Protein AF-A0A060XFU6-F1 (afdb_monomer_lite)

Organism: Oncorhynchus mykiss (NCBI:txid8022)

pLDDT: mean 72.04, std 23.73, range [32.94, 98.88]

InterPro domains:
  IPR040370 Coiled-coil domain-containing protein 74A/74B/92 [PTHR14882] (12-198)

Structure (mmCIF, N/CA/C/O backbone):
data_AF-A0A060XFU6-F1
#
_entry.id   AF-A0A060XFU6-F1
#
loop_
_atom_site.group_PDB
_atom_site.id
_atom_site.type_symbol
_atom_site.label_atom_id
_atom_site.label_alt_id
_atom_site.label_comp_id
_atom_site.label_asym_id
_atom_site.label_entity_id
_atom_site.label_seq_id
_atom_site.pdbx_PDB_ins_code
_atom_site.Cartn_x
_atom_site.Cartn_y
_atom_site.Cartn_z
_atom_site.occupancy
_atom_site.B_iso_or_equiv
_atom_site.auth_seq_id
_atom_site.auth_comp_id
_atom_site.auth_asym_id
_atom_site.auth_atom_id
_atom_site.pdbx_PDB_model_num
ATOM 1 N N . MET A 1 1 ? -51.628 -0.764 74.354 1.00 62.41 1 MET A N 1
ATOM 2 C CA . MET A 1 1 ? -50.335 -1.473 74.242 1.00 62.41 1 MET A CA 1
ATOM 3 C C . MET A 1 1 ? -50.330 -2.382 73.016 1.00 62.41 1 MET A C 1
ATOM 5 O O . MET A 1 1 ? -49.774 -1.939 72.029 1.00 62.41 1 MET A O 1
ATOM 9 N N . PHE A 1 2 ? -51.031 -3.529 72.995 1.00 65.31 2 PHE A N 1
ATOM 10 C CA . PHE A 1 2 ? -51.106 -4.407 71.801 1.00 65.31 2 PHE A CA 1
ATOM 11 C C . PHE A 1 2 ? -51.487 -3.683 70.492 1.00 65.31 2 PHE A C 1
ATOM 13 O O . PHE A 1 2 ? -50.844 -3.906 69.478 1.00 65.31 2 PHE A O 1
ATOM 20 N N . VAL A 1 3 ? -52.477 -2.780 70.531 1.00 69.00 3 VAL A N 1
ATOM 21 C CA . VAL A 1 3 ? -52.946 -2.044 69.335 1.00 69.00 3 VAL A CA 1
ATOM 22 C C . VAL A 1 3 ? -51.937 -1.000 68.827 1.00 69.00 3 VAL A C 1
ATOM 24 O O . VAL A 1 3 ? -51.857 -0.784 67.626 1.00 69.00 3 VAL A O 1
ATOM 27 N N . CYS A 1 4 ? -51.138 -0.384 69.709 1.00 68.94 4 CYS A N 1
ATOM 28 C CA . CYS A 1 4 ? -50.057 0.515 69.273 1.00 68.94 4 CYS A CA 1
ATOM 29 C C . CYS A 1 4 ? -48.960 -0.295 68.583 1.00 68.94 4 CYS A C 1
ATOM 31 O O . CYS A 1 4 ? -48.636 -0.013 67.443 1.00 68.94 4 CYS A O 1
ATOM 33 N N . LEU A 1 5 ? -48.519 -1.390 69.218 1.00 76.31 5 LEU A N 1
ATOM 34 C CA . LEU A 1 5 ? -47.496 -2.282 68.668 1.00 76.31 5 LEU A CA 1
ATOM 35 C C . LEU A 1 5 ? -47.866 -2.826 67.277 1.00 76.31 5 LEU A C 1
ATOM 37 O O . LEU A 1 5 ? -46.983 -3.007 66.451 1.00 76.31 5 LEU A O 1
ATOM 41 N N . SER A 1 6 ? -49.151 -3.073 66.991 1.00 78.38 6 SER A N 1
ATOM 42 C CA . SER A 1 6 ? -49.592 -3.464 65.643 1.00 78.38 6 SER A CA 1
ATOM 43 C C . SER A 1 6 ? -49.585 -2.325 64.617 1.00 78.38 6 SER A C 1
ATOM 45 O O . SER A 1 6 ? -49.434 -2.606 63.436 1.00 78.38 6 SER A O 1
ATOM 47 N N . SER A 1 7 ? -49.756 -1.068 65.039 1.00 81.62 7 SER A N 1
ATOM 48 C CA . SER A 1 7 ? -49.623 0.098 64.153 1.00 81.62 7 SER A CA 1
ATOM 49 C C . SER A 1 7 ? -48.154 0.420 63.887 1.00 81.62 7 SER A C 1
ATOM 51 O O . SER A 1 7 ? -47.777 0.547 62.729 1.00 81.62 7 SER A O 1
ATOM 53 N N . ASP A 1 8 ? -47.322 0.432 64.934 1.00 86.56 8 ASP A N 1
ATOM 54 C CA . ASP A 1 8 ? -45.877 0.668 64.834 1.00 86.56 8 ASP A CA 1
ATOM 55 C C . ASP A 1 8 ? -45.216 -0.345 63.869 1.00 86.56 8 ASP A C 1
ATOM 57 O O . ASP A 1 8 ? -44.376 0.014 63.050 1.00 86.56 8 ASP A O 1
ATOM 61 N N . LEU A 1 9 ? -45.632 -1.620 63.918 1.00 90.88 9 LEU A N 1
ATOM 62 C CA . LEU A 1 9 ? -45.140 -2.664 63.008 1.00 90.88 9 LEU A CA 1
ATOM 63 C C . LEU A 1 9 ? -45.602 -2.485 61.554 1.00 90.88 9 LEU A C 1
ATOM 65 O O . LEU A 1 9 ? -44.839 -2.807 60.649 1.00 90.88 9 LEU A O 1
ATOM 69 N N . ALA A 1 10 ? -46.818 -1.982 61.322 1.00 92.12 10 ALA A N 1
ATOM 70 C CA . ALA A 1 10 ? -47.334 -1.751 59.971 1.00 92.12 10 ALA A CA 1
ATOM 71 C C . ALA A 1 10 ? -46.643 -0.552 59.294 1.00 92.12 10 ALA A C 1
ATOM 73 O O . ALA A 1 10 ? -46.331 -0.613 58.108 1.00 92.12 10 ALA A O 1
ATOM 74 N N . GLU A 1 11 ? -46.344 0.509 60.053 1.00 91.88 11 GLU A N 1
ATOM 75 C CA . GLU A 1 11 ? -45.573 1.661 59.561 1.00 91.88 11 GLU A CA 1
ATOM 76 C C . GLU A 1 11 ? -44.110 1.290 59.245 1.00 91.88 11 GLU A C 1
ATOM 78 O O . GLU A 1 11 ? -43.520 1.830 58.309 1.00 91.88 11 GLU A O 1
ATOM 83 N N . GLU A 1 12 ? -43.506 0.361 59.993 1.00 93.19 12 GLU A N 1
ATOM 84 C CA . GLU A 1 12 ? -42.177 -0.186 59.674 1.00 93.19 12 GLU A CA 1
ATOM 85 C C . GLU A 1 12 ? -42.209 -1.117 58.445 1.00 93.19 12 GLU A C 1
ATOM 87 O O . GLU A 1 12 ? -41.288 -1.076 57.629 1.00 93.19 12 GLU A O 1
ATOM 92 N N . GLU A 1 13 ? -43.265 -1.921 58.268 1.00 94.19 13 GLU A N 1
ATOM 93 C CA . GLU A 1 13 ? -43.458 -2.770 57.080 1.00 94.19 13 GLU A CA 1
ATOM 94 C C . GLU A 1 13 ? -43.597 -1.918 55.804 1.00 94.19 13 GLU A C 1
ATOM 96 O O . GLU A 1 13 ? -42.833 -2.120 54.859 1.00 94.19 13 GLU A O 1
ATOM 101 N N . GLU A 1 14 ? -44.445 -0.881 55.812 1.00 95.19 14 GLU A N 1
ATOM 102 C CA . GLU A 1 14 ? -44.596 0.069 54.694 1.00 95.19 14 GLU A CA 1
ATOM 103 C C . GLU A 1 14 ? -43.275 0.798 54.365 1.00 95.19 14 GLU A C 1
ATOM 105 O O . GLU A 1 14 ? -42.902 0.947 53.198 1.00 95.19 14 GLU A O 1
ATOM 110 N N . GLN A 1 15 ? -42.507 1.208 55.382 1.00 95.94 15 GLN A N 1
ATOM 111 C CA . GLN A 1 15 ? -41.188 1.822 55.180 1.00 95.94 15 GLN A CA 1
ATOM 112 C C . GLN A 1 15 ? -40.158 0.857 54.575 1.00 95.94 15 GLN A C 1
ATOM 114 O O . GLN A 1 15 ? -39.302 1.286 53.793 1.00 95.94 15 GLN A O 1
ATOM 119 N N . LEU A 1 16 ? -40.200 -0.427 54.940 1.00 97.00 16 LEU A N 1
ATOM 120 C CA . LEU A 1 16 ? -39.332 -1.450 54.359 1.00 97.00 16 LEU A CA 1
ATOM 121 C C . LEU A 1 16 ? -39.726 -1.746 52.909 1.00 97.00 16 LEU A C 1
ATOM 123 O O . LEU A 1 16 ? -38.838 -1.778 52.056 1.00 97.00 16 LEU A O 1
ATOM 127 N N . GLU A 1 17 ? -41.021 -1.868 52.605 1.00 97.00 17 GLU A N 1
ATOM 128 C CA . GLU A 1 17 ? -41.525 -2.021 51.234 1.00 97.00 17 GLU A CA 1
ATOM 129 C C . GLU A 1 17 ? -41.108 -0.840 50.346 1.00 97.00 17 GLU A C 1
ATOM 131 O O . GLU A 1 17 ? -40.535 -1.047 49.274 1.00 97.00 17 GLU A O 1
ATOM 136 N N . ALA A 1 18 ? -41.284 0.400 50.815 1.00 97.25 18 ALA A N 1
ATOM 137 C CA . ALA A 1 18 ? -40.874 1.598 50.083 1.00 97.25 18 ALA A CA 1
ATOM 138 C C . ALA A 1 18 ? -39.362 1.620 49.780 1.00 97.25 18 ALA A C 1
ATOM 140 O O . ALA A 1 18 ? -38.952 1.972 48.672 1.00 97.25 18 ALA A O 1
ATOM 141 N N . ARG A 1 19 ? -38.519 1.196 50.734 1.00 97.94 19 ARG A N 1
ATOM 142 C CA . ARG A 1 19 ? -37.063 1.072 50.526 1.00 97.94 19 ARG A CA 1
ATOM 143 C C . ARG A 1 19 ? -36.696 -0.073 49.585 1.00 97.94 19 ARG A C 1
ATOM 145 O O . ARG A 1 19 ? -35.739 0.066 48.825 1.00 97.94 19 ARG A O 1
ATOM 152 N N . CYS A 1 20 ? -37.418 -1.191 49.626 1.00 98.00 20 CYS A N 1
ATOM 153 C CA . CYS A 1 20 ? -37.232 -2.287 48.678 1.00 98.00 20 CYS A CA 1
ATOM 154 C C . CYS A 1 20 ? -37.527 -1.822 47.248 1.00 98.00 20 CYS A C 1
ATOM 156 O O . CYS A 1 20 ? -36.671 -1.996 46.383 1.00 98.00 20 CYS A O 1
ATOM 158 N N . LEU A 1 21 ? -38.657 -1.142 47.027 1.00 98.38 21 LEU A N 1
ATOM 159 C CA . LEU A 1 21 ? -39.024 -0.579 45.724 1.00 98.38 21 LEU A CA 1
ATOM 160 C C . LEU A 1 21 ? -37.989 0.443 45.218 1.00 98.38 21 LEU A C 1
ATOM 162 O O . LEU A 1 21 ? -37.541 0.334 44.081 1.00 98.38 21 LEU A O 1
ATOM 166 N N . GLU A 1 22 ? -37.520 1.370 46.065 1.00 98.31 22 GLU A N 1
ATOM 167 C CA . GLU A 1 22 ? -36.467 2.331 45.681 1.00 98.31 22 GLU A CA 1
ATOM 168 C C . GLU A 1 22 ? -35.174 1.623 45.227 1.00 98.31 22 GLU A C 1
ATOM 170 O O . GLU A 1 22 ? -34.520 2.033 44.264 1.00 98.31 22 GLU A O 1
ATOM 175 N N . VAL A 1 23 ? -34.786 0.540 45.909 1.00 98.38 23 VAL A N 1
ATOM 176 C CA . VAL A 1 23 ? -33.600 -0.251 45.552 1.00 98.38 23 VAL A CA 1
ATOM 177 C C . VAL A 1 23 ? -33.818 -1.051 44.263 1.00 98.38 23 VAL A C 1
ATOM 179 O O . VAL A 1 23 ? -32.885 -1.156 43.463 1.00 98.38 23 VAL A O 1
ATOM 182 N N . GLU A 1 24 ? -35.020 -1.580 44.029 1.00 98.44 24 GLU A N 1
ATOM 183 C CA . GLU A 1 24 ? -35.387 -2.287 42.796 1.00 98.44 24 GLU A CA 1
ATOM 184 C C . GLU A 1 24 ? -35.398 -1.356 41.576 1.00 98.44 24 GLU A C 1
ATOM 186 O O . GLU A 1 24 ? -34.769 -1.682 40.564 1.00 98.44 24 GLU A O 1
ATOM 191 N N . ASP A 1 25 ? -35.998 -0.168 41.685 1.00 98.50 25 ASP A N 1
ATOM 192 C CA . ASP A 1 25 ? -36.000 0.851 40.627 1.00 98.50 25 ASP A CA 1
ATOM 193 C C . ASP A 1 25 ? -34.569 1.285 40.278 1.00 98.50 25 ASP A C 1
ATOM 195 O O . ASP A 1 25 ? -34.149 1.245 39.115 1.00 98.50 25 ASP A O 1
ATOM 199 N N . ARG A 1 26 ? -33.754 1.603 41.293 1.00 98.50 26 ARG A N 1
ATOM 200 C CA . ARG A 1 26 ? -32.340 1.969 41.102 1.00 98.50 26 ARG A CA 1
ATOM 201 C C . ARG A 1 26 ? -31.516 0.832 40.496 1.00 98.50 26 ARG A C 1
ATOM 203 O O . ARG A 1 26 ? -30.578 1.090 39.737 1.00 98.50 26 ARG A O 1
ATOM 210 N N . LEU A 1 27 ? -31.841 -0.424 40.801 1.00 98.56 27 LEU A N 1
ATOM 211 C CA . LEU A 1 27 ? -31.221 -1.587 40.169 1.00 98.56 27 LEU A CA 1
ATOM 212 C C . LEU A 1 27 ? -31.648 -1.716 38.696 1.00 98.56 27 LEU A C 1
ATOM 214 O O . LEU A 1 27 ? -30.801 -2.012 37.849 1.00 98.56 27 LEU A O 1
ATOM 218 N N . ALA A 1 28 ? -32.915 -1.460 38.365 1.00 98.50 28 ALA A N 1
ATOM 219 C CA . ALA A 1 28 ? -33.412 -1.476 36.991 1.00 98.50 28 ALA A CA 1
ATOM 220 C C . ALA A 1 28 ? -32.747 -0.386 36.126 1.00 98.50 28 ALA A C 1
ATOM 222 O O . ALA A 1 28 ? -32.260 -0.680 35.030 1.00 98.50 28 ALA A O 1
ATOM 223 N N . GLU A 1 29 ? -32.615 0.843 36.636 1.00 98.50 29 GLU A N 1
ATOM 224 C CA . GLU A 1 29 ? -31.872 1.930 35.976 1.00 98.50 29 GLU A CA 1
ATOM 225 C C . GLU A 1 29 ? -30.403 1.553 35.709 1.00 98.50 29 GLU A C 1
ATOM 227 O O . GLU A 1 29 ? -29.876 1.751 34.605 1.00 98.50 29 GLU A O 1
ATOM 232 N N . GLN A 1 30 ? -29.734 0.944 36.695 1.00 98.62 30 GLN A N 1
ATOM 233 C CA . GLN A 1 30 ? -28.363 0.448 36.542 1.00 98.62 30 GLN A CA 1
ATOM 234 C C . GLN A 1 30 ? -28.263 -0.665 35.489 1.00 98.62 30 GLN A C 1
ATOM 236 O O . GLN A 1 30 ? -27.321 -0.688 34.697 1.00 98.62 30 GLN A O 1
ATOM 241 N N . GLN A 1 31 ? -29.235 -1.577 35.421 1.00 98.62 31 GLN A N 1
ATOM 242 C CA . GLN A 1 31 ? -29.260 -2.624 34.396 1.00 98.62 31 GLN A CA 1
ATOM 243 C C . GLN A 1 31 ? -29.474 -2.050 32.987 1.00 98.62 31 GLN A C 1
ATOM 245 O O . GLN A 1 31 ? -28.791 -2.475 32.048 1.00 98.62 31 GLN A O 1
ATOM 250 N N . CYS A 1 32 ? -30.356 -1.057 32.838 1.00 98.56 32 CYS A N 1
ATOM 251 C CA . CYS A 1 32 ? -30.587 -0.347 31.579 1.00 98.56 32 CYS A CA 1
ATOM 252 C C . CYS A 1 32 ? -29.319 0.365 31.089 1.00 98.56 32 CYS A C 1
ATOM 254 O O . CYS A 1 32 ? -28.848 0.090 29.981 1.00 98.56 32 CYS A O 1
ATOM 256 N N . THR A 1 33 ? -28.705 1.194 31.937 1.00 98.50 33 THR A N 1
ATOM 257 C CA . THR A 1 33 ? -27.470 1.933 31.609 1.00 98.50 33 THR A CA 1
ATOM 258 C C . THR A 1 33 ? -26.293 0.998 31.303 1.00 98.50 33 THR A C 1
ATOM 260 O O . THR A 1 33 ? -25.594 1.186 30.304 1.00 98.50 33 THR A O 1
ATOM 263 N N . LEU A 1 34 ? -26.106 -0.090 32.064 1.00 98.69 34 LEU A N 1
ATOM 264 C CA . LEU A 1 34 ? -25.123 -1.135 31.736 1.00 98.69 34 LEU A CA 1
ATOM 265 C C . LEU A 1 34 ? -25.414 -1.812 30.386 1.00 98.69 34 LEU A C 1
ATOM 267 O O . LEU A 1 34 ? -24.485 -2.164 29.654 1.00 98.69 34 LEU A O 1
ATOM 271 N N . GLY A 1 35 ? -26.688 -2.003 30.038 1.00 98.69 35 GLY A N 1
ATOM 272 C CA . GLY A 1 35 ? -27.117 -2.522 28.740 1.00 98.69 35 GLY A CA 1
ATOM 273 C C . GLY A 1 35 ? -26.747 -1.600 27.576 1.00 98.69 35 GLY A C 1
ATOM 274 O O . GLY A 1 35 ? -26.286 -2.075 26.536 1.00 98.69 35 GLY A O 1
ATOM 275 N N . GLU A 1 36 ? -26.897 -0.289 27.747 1.00 98.69 36 GLU A N 1
ATOM 276 C CA . GLU A 1 36 ? -26.508 0.724 26.759 1.00 98.69 36 GLU A CA 1
ATOM 277 C C . GLU A 1 36 ? -24.991 0.809 26.588 1.00 98.69 36 GLU A C 1
ATOM 279 O O . GLU A 1 36 ? -24.499 0.699 25.463 1.00 98.69 36 GLU A O 1
ATOM 284 N N . LEU A 1 37 ? -24.239 0.878 27.690 1.00 98.75 37 LEU A N 1
ATOM 285 C CA . LEU A 1 37 ? -22.772 0.888 27.671 1.00 98.75 37 LEU A CA 1
ATOM 286 C C . LEU A 1 37 ? -22.194 -0.360 26.980 1.00 98.75 37 LEU A C 1
ATOM 288 O O . LEU A 1 37 ? -21.229 -0.260 26.220 1.00 98.75 37 LEU A O 1
ATOM 292 N N . ARG A 1 38 ? -22.809 -1.538 27.168 1.00 98.81 38 ARG A N 1
ATOM 293 C CA . ARG A 1 38 ? -22.435 -2.770 26.446 1.00 98.81 38 ARG A CA 1
ATOM 294 C C . ARG A 1 38 ? -22.672 -2.652 24.937 1.00 98.81 38 ARG A C 1
ATOM 296 O O . ARG A 1 38 ? -21.788 -3.022 24.165 1.00 98.81 38 ARG A O 1
ATOM 303 N N . LYS A 1 39 ? -23.823 -2.122 24.502 1.00 98.81 39 LYS A N 1
ATOM 304 C CA . LYS A 1 39 ? -24.117 -1.883 23.072 1.00 98.81 39 LYS A CA 1
ATOM 305 C C . LYS A 1 39 ? -23.120 -0.895 22.463 1.00 98.81 39 LYS A C 1
ATOM 307 O O . LYS A 1 39 ? -22.595 -1.145 21.378 1.00 98.81 39 LYS A O 1
ATOM 312 N N . GLU A 1 40 ? -22.820 0.191 23.173 1.00 98.75 40 GLU A N 1
ATOM 313 C CA . GLU A 1 40 ? -21.872 1.210 22.726 1.00 98.75 40 GLU A CA 1
ATOM 314 C C . GLU A 1 40 ? -20.446 0.645 22.608 1.00 98.75 40 GLU A C 1
ATOM 316 O O . GLU A 1 40 ? -19.767 0.880 21.607 1.00 98.75 40 GLU A O 1
ATOM 321 N N . LEU A 1 41 ? -20.008 -0.170 23.575 1.00 98.88 41 LEU A N 1
ATOM 322 C CA . LEU A 1 41 ? -18.709 -0.846 23.543 1.00 98.88 41 LEU A CA 1
ATOM 323 C C . LEU A 1 41 ? -18.592 -1.812 22.353 1.00 98.88 41 LEU A C 1
ATOM 325 O O . LEU A 1 41 ? -17.564 -1.819 21.673 1.00 98.88 41 LEU A O 1
ATOM 329 N N . ILE A 1 42 ? -19.644 -2.585 22.059 1.00 98.81 42 ILE A N 1
ATOM 330 C CA . ILE A 1 42 ? -19.698 -3.471 20.883 1.00 98.81 42 ILE A CA 1
ATOM 331 C C . ILE A 1 42 ? -19.609 -2.650 19.588 1.00 98.81 42 ILE A C 1
ATOM 333 O O . ILE A 1 42 ? -18.811 -2.978 18.708 1.00 98.81 42 ILE A O 1
ATOM 337 N N . HIS A 1 43 ? -20.369 -1.556 19.479 1.00 98.81 43 HIS A N 1
ATOM 338 C CA . HIS A 1 43 ? -20.342 -0.676 18.308 1.00 98.81 43 HIS A CA 1
ATOM 339 C C . HIS A 1 43 ? -18.962 -0.030 18.096 1.00 98.81 43 HIS A C 1
ATOM 341 O O . HIS A 1 43 ? -18.405 -0.100 16.998 1.00 98.81 43 HIS A O 1
ATOM 347 N N . LYS A 1 44 ? -18.359 0.528 19.156 1.00 98.81 44 LYS A N 1
ATOM 348 C CA . LYS A 1 44 ? -16.992 1.078 19.132 1.00 98.81 44 LYS A CA 1
ATOM 349 C C . LYS A 1 44 ? -15.964 0.003 18.760 1.00 98.81 44 LYS A C 1
ATOM 351 O O . LYS A 1 44 ? -15.079 0.265 17.948 1.00 98.81 44 LYS A O 1
ATOM 356 N N . GLY A 1 45 ? -16.107 -1.217 19.280 1.00 98.81 45 GLY A N 1
ATOM 357 C CA . GLY A 1 45 ? -15.272 -2.366 18.919 1.00 98.81 45 GLY A CA 1
ATOM 358 C C . GLY A 1 45 ? -15.355 -2.720 17.430 1.00 98.81 45 GLY A C 1
ATOM 359 O O . GLY A 1 45 ? -14.321 -2.883 16.779 1.00 98.81 45 GLY A O 1
ATOM 360 N N . ALA A 1 46 ? -16.567 -2.760 16.867 1.00 98.81 46 ALA A N 1
ATOM 361 C CA . ALA A 1 46 ? -16.791 -2.992 15.441 1.00 98.81 46 ALA A CA 1
ATOM 362 C C . ALA A 1 46 ? -16.188 -1.875 14.569 1.00 98.81 46 ALA A C 1
ATOM 364 O O . ALA A 1 46 ? -15.502 -2.167 13.588 1.00 98.81 46 ALA A O 1
ATOM 365 N N . LEU A 1 47 ? -16.359 -0.606 14.959 1.00 98.88 47 LEU A N 1
ATOM 366 C CA . LEU A 1 47 ? -15.762 0.543 14.270 1.00 98.88 47 LEU A CA 1
ATOM 367 C C . LEU A 1 47 ? -14.226 0.485 14.285 1.00 98.88 47 LEU A C 1
ATOM 369 O O . LEU A 1 47 ? -13.591 0.655 13.244 1.00 98.88 47 LEU A O 1
ATOM 373 N N . VAL A 1 48 ? -13.613 0.175 15.431 1.00 98.88 48 VAL A N 1
ATOM 374 C CA . VAL A 1 48 ? -12.157 -0.025 15.541 1.00 98.88 48 VAL A CA 1
ATOM 375 C C . VAL A 1 48 ? -11.690 -1.198 14.670 1.00 98.88 48 VAL A C 1
ATOM 377 O O . VAL A 1 48 ? -10.644 -1.101 14.025 1.00 98.88 48 VAL A O 1
ATOM 380 N N . GLY A 1 49 ? -12.463 -2.285 14.595 1.00 98.88 49 GLY A N 1
ATOM 381 C CA . GLY A 1 49 ? -12.214 -3.400 13.677 1.00 98.88 49 GLY A CA 1
ATOM 382 C C . GLY A 1 49 ? -12.215 -2.964 12.208 1.00 98.88 49 GLY A C 1
ATOM 383 O O . GLY A 1 49 ? -11.252 -3.231 11.485 1.00 98.88 49 GLY A O 1
ATOM 384 N N . ALA A 1 50 ? -13.244 -2.226 11.786 1.00 98.88 50 ALA A N 1
ATOM 385 C CA . ALA A 1 50 ? -13.372 -1.698 10.429 1.00 98.88 50 ALA A CA 1
ATOM 386 C C . ALA A 1 50 ? -12.238 -0.720 10.068 1.00 98.88 50 ALA A C 1
ATOM 388 O O . ALA A 1 50 ? -11.669 -0.811 8.980 1.00 98.88 50 ALA A O 1
ATOM 389 N N . LEU A 1 51 ? -11.847 0.169 10.987 1.00 98.88 51 LEU A N 1
ATOM 390 C CA . LEU A 1 51 ? -10.724 1.094 10.792 1.00 98.88 51 LEU A CA 1
ATOM 391 C C . LEU A 1 51 ? -9.382 0.357 10.662 1.00 98.88 51 LEU A C 1
ATOM 393 O O . LEU A 1 51 ? -8.588 0.687 9.781 1.00 98.88 51 LEU A O 1
ATOM 397 N N . ARG A 1 52 ? -9.143 -0.682 11.476 1.00 98.88 52 ARG A N 1
ATOM 398 C CA . ARG A 1 52 ? -7.948 -1.541 11.366 1.00 98.88 52 ARG A CA 1
ATOM 399 C C . ARG A 1 52 ? -7.895 -2.282 10.027 1.00 98.88 52 ARG A C 1
ATOM 401 O O . ARG A 1 52 ? -6.824 -2.354 9.429 1.00 98.88 52 ARG A O 1
ATOM 408 N N . ALA A 1 53 ? -9.023 -2.805 9.546 1.00 98.81 53 ALA A N 1
ATOM 409 C CA . ALA A 1 53 ? -9.109 -3.429 8.226 1.00 98.81 53 ALA A CA 1
ATOM 410 C C . ALA A 1 53 ? -8.841 -2.410 7.103 1.00 98.81 53 ALA A C 1
ATOM 412 O O . ALA A 1 53 ? -7.991 -2.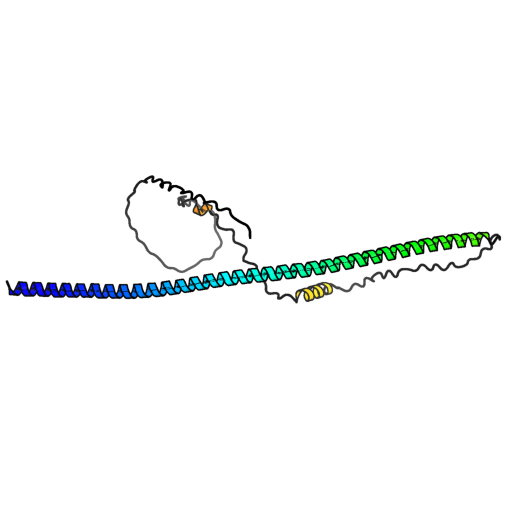644 6.248 1.00 98.81 53 ALA A O 1
ATOM 413 N N . ASN A 1 54 ? -9.471 -1.233 7.163 1.00 98.81 54 ASN A N 1
ATOM 414 C CA . ASN A 1 54 ? -9.295 -0.167 6.176 1.00 98.81 54 ASN A CA 1
ATOM 415 C C . ASN A 1 54 ? -7.844 0.338 6.084 1.00 98.81 54 ASN A C 1
ATOM 417 O O . ASN A 1 54 ? -7.367 0.642 4.990 1.00 98.81 54 ASN A O 1
ATOM 421 N N . LEU A 1 55 ? -7.136 0.415 7.217 1.00 98.88 55 LEU A N 1
ATOM 422 C CA . LEU A 1 55 ? -5.722 0.788 7.257 1.00 98.88 55 LEU A CA 1
ATOM 423 C C . LEU A 1 55 ? -4.852 -0.272 6.565 1.00 98.88 55 LEU A C 1
ATOM 425 O O . LEU A 1 55 ? -4.062 0.087 5.694 1.00 98.88 55 LEU A O 1
ATOM 429 N N . LYS A 1 56 ? -5.060 -1.562 6.866 1.00 98.88 56 LYS A N 1
ATOM 430 C CA . LYS A 1 56 ? -4.362 -2.678 6.199 1.00 98.88 56 LYS A CA 1
ATOM 431 C C . LYS A 1 56 ? -4.642 -2.733 4.693 1.00 98.88 56 LYS A C 1
ATOM 433 O O . LYS A 1 56 ? -3.727 -2.953 3.902 1.00 98.88 56 LYS A O 1
ATOM 438 N N . ASP A 1 57 ? -5.882 -2.483 4.275 1.00 98.88 57 ASP A N 1
ATOM 439 C CA . ASP A 1 57 ? -6.249 -2.420 2.856 1.00 98.88 57 ASP A CA 1
ATOM 440 C C . ASP A 1 57 ? -5.556 -1.263 2.129 1.00 98.88 57 ASP A C 1
ATOM 442 O O . ASP A 1 57 ? -5.102 -1.425 0.994 1.00 98.88 57 ASP A O 1
ATOM 446 N N . LYS A 1 58 ? -5.464 -0.092 2.771 1.00 98.81 58 LYS A N 1
ATOM 447 C CA . LYS A 1 58 ? -4.725 1.062 2.243 1.00 98.81 58 LYS A CA 1
ATOM 448 C C . LYS A 1 58 ? -3.235 0.757 2.138 1.00 98.81 58 LYS A C 1
ATOM 450 O O . LYS A 1 58 ? -2.668 0.966 1.072 1.00 98.81 58 LYS A O 1
ATOM 455 N N . GLU A 1 59 ? -2.625 0.217 3.191 1.00 98.81 59 GLU A N 1
ATOM 456 C CA . GLU A 1 59 ? -1.221 -0.213 3.210 1.00 98.81 59 GLU A CA 1
ATOM 457 C C . GLU A 1 59 ? -0.915 -1.182 2.058 1.00 98.81 59 GLU A C 1
ATOM 459 O O . GLU A 1 59 ? -0.013 -0.928 1.258 1.00 98.81 59 GLU A O 1
ATOM 464 N N . ARG A 1 60 ? -1.736 -2.229 1.888 1.00 98.88 60 ARG A N 1
ATOM 465 C CA . ARG A 1 60 ? -1.628 -3.172 0.767 1.00 98.88 60 ARG A CA 1
ATOM 466 C C . ARG A 1 60 ? -1.679 -2.460 -0.589 1.00 98.88 60 ARG A C 1
ATOM 468 O O . ARG A 1 60 ? -0.795 -2.667 -1.416 1.00 98.88 60 ARG A O 1
ATOM 475 N N . ARG A 1 61 ? -2.675 -1.592 -0.810 1.00 98.81 61 ARG A N 1
ATOM 476 C CA . ARG A 1 61 ? -2.826 -0.836 -2.070 1.00 98.81 61 ARG A CA 1
ATOM 477 C C . ARG A 1 61 ? -1.639 0.095 -2.336 1.00 98.81 61 ARG A C 1
ATOM 479 O O . ARG A 1 61 ? -1.196 0.177 -3.477 1.00 98.81 61 ARG A O 1
ATOM 486 N N . PHE A 1 62 ? -1.101 0.761 -1.311 1.00 98.88 62 PHE A N 1
ATOM 487 C CA . PHE A 1 62 ? 0.090 1.605 -1.450 1.00 98.88 62 PHE A CA 1
ATOM 488 C C . PHE A 1 62 ? 1.330 0.790 -1.837 1.00 98.88 62 PHE A C 1
ATOM 490 O O . PHE A 1 62 ? 2.084 1.219 -2.708 1.00 98.88 62 PHE A O 1
ATOM 497 N N . LEU A 1 63 ? 1.526 -0.392 -1.245 1.00 98.88 63 LEU A N 1
ATOM 498 C CA . LEU A 1 63 ? 2.636 -1.283 -1.596 1.00 98.88 63 LEU A CA 1
ATOM 499 C C . LEU A 1 63 ? 2.504 -1.847 -3.017 1.00 98.88 63 LEU A C 1
ATOM 501 O O . LEU A 1 63 ? 3.504 -1.940 -3.727 1.00 98.88 63 LEU A O 1
ATOM 505 N N . ASP A 1 64 ? 1.296 -2.203 -3.450 1.00 98.81 64 ASP A N 1
ATOM 506 C CA . ASP A 1 64 ? 1.054 -2.711 -4.803 1.00 98.81 64 ASP A CA 1
ATOM 507 C C . ASP A 1 64 ? 1.253 -1.611 -5.867 1.00 98.81 64 ASP A C 1
ATOM 509 O O . ASP A 1 64 ? 1.919 -1.844 -6.879 1.00 98.81 64 ASP A O 1
ATOM 513 N N . GLU A 1 65 ? 0.801 -0.380 -5.602 1.00 98.88 65 GLU A N 1
ATOM 514 C CA . GLU A 1 65 ? 1.068 0.790 -6.452 1.00 98.88 65 GLU A CA 1
ATOM 515 C C . GLU A 1 65 ? 2.569 1.136 -6.499 1.00 98.88 65 GLU A C 1
ATOM 517 O O . GLU A 1 65 ? 3.114 1.415 -7.570 1.00 98.88 65 GLU A O 1
ATOM 522 N N . LEU A 1 66 ? 3.275 1.063 -5.364 1.00 98.88 66 LEU A N 1
ATOM 523 C CA . LEU A 1 66 ? 4.720 1.296 -5.293 1.00 98.88 66 LEU A CA 1
ATOM 524 C C . LEU A 1 66 ? 5.503 0.264 -6.122 1.00 98.88 66 LEU A C 1
ATOM 526 O O . LEU A 1 66 ? 6.391 0.642 -6.891 1.00 98.88 66 LEU A O 1
ATOM 530 N N . LYS A 1 67 ? 5.148 -1.025 -6.026 1.00 98.81 67 LYS A N 1
ATOM 531 C CA . LYS A 1 67 ? 5.726 -2.098 -6.858 1.00 98.81 67 LYS A CA 1
ATOM 532 C C . LYS A 1 67 ? 5.440 -1.870 -8.343 1.00 98.81 67 LYS A C 1
ATOM 534 O O . LYS A 1 67 ? 6.360 -1.961 -9.152 1.00 98.81 67 LYS A O 1
ATOM 539 N N . SER A 1 68 ? 4.197 -1.530 -8.693 1.00 98.88 68 SER A N 1
ATOM 540 C CA . SER A 1 68 ? 3.771 -1.243 -10.070 1.00 98.88 68 SER A CA 1
ATOM 541 C C . SER A 1 68 ? 4.577 -0.091 -10.688 1.00 98.88 68 SER A C 1
ATOM 543 O O . SER A 1 68 ? 5.165 -0.236 -11.765 1.00 98.88 68 SER A O 1
ATOM 545 N N . ARG A 1 69 ? 4.709 1.031 -9.965 1.00 98.81 69 ARG A N 1
ATOM 546 C CA . ARG A 1 69 ? 5.524 2.184 -10.387 1.00 98.81 69 ARG A CA 1
ATOM 547 C C . ARG A 1 69 ? 7.008 1.849 -10.487 1.00 98.81 69 ARG A C 1
ATOM 549 O O . ARG A 1 69 ? 7.641 2.252 -11.459 1.00 98.81 69 ARG A O 1
ATOM 556 N N . SER A 1 70 ? 7.548 1.101 -9.525 1.00 98.75 70 SER A N 1
ATOM 557 C CA . SER A 1 70 ? 8.942 0.644 -9.541 1.00 98.75 70 SER A CA 1
ATOM 558 C C . SER A 1 70 ? 9.229 -0.212 -10.778 1.00 98.75 70 SER A C 1
ATOM 560 O O . SER A 1 70 ? 10.127 0.107 -11.555 1.00 98.75 70 SER A O 1
ATOM 562 N N . HIS A 1 71 ? 8.394 -1.220 -11.050 1.00 98.81 71 HIS A N 1
ATOM 563 C CA . HIS A 1 71 ? 8.515 -2.060 -12.241 1.00 98.81 71 HIS A CA 1
ATOM 564 C C . HIS A 1 71 ? 8.429 -1.240 -13.537 1.00 98.81 71 HIS A C 1
ATOM 566 O O . HIS A 1 71 ? 9.288 -1.374 -14.409 1.00 98.81 71 HIS A O 1
ATOM 572 N N . ARG A 1 72 ? 7.452 -0.327 -13.646 1.00 98.75 72 ARG A N 1
ATOM 573 C CA . ARG A 1 72 ? 7.315 0.562 -14.810 1.00 98.75 72 ARG A CA 1
ATOM 574 C C . ARG A 1 72 ? 8.537 1.467 -15.000 1.00 98.75 72 ARG A C 1
ATOM 576 O O . ARG A 1 72 ? 8.961 1.665 -16.135 1.00 98.75 72 ARG A O 1
ATOM 583 N N . SER A 1 73 ? 9.117 1.979 -13.913 1.00 98.81 73 SER A N 1
ATOM 584 C CA . SER A 1 73 ? 10.360 2.758 -13.939 1.00 98.81 73 SER A CA 1
ATOM 585 C C . SER A 1 73 ? 11.530 1.926 -14.473 1.00 98.81 73 SER A C 1
ATOM 587 O O . SER A 1 73 ? 12.215 2.355 -15.398 1.00 98.81 73 SER A O 1
ATOM 589 N N . THR A 1 74 ? 11.703 0.693 -13.985 1.00 98.81 74 THR A N 1
ATOM 590 C CA . THR A 1 74 ? 12.728 -0.245 -14.473 1.00 98.81 74 THR A CA 1
ATOM 591 C C . THR A 1 74 ? 12.566 -0.548 -15.965 1.00 98.81 74 THR A C 1
ATOM 593 O O . THR A 1 74 ? 13.544 -0.486 -16.710 1.00 98.81 74 THR A O 1
ATOM 596 N N . VAL A 1 75 ? 11.341 -0.805 -16.436 1.00 98.81 75 VAL A N 1
ATOM 597 C CA . VAL A 1 75 ? 11.069 -1.042 -17.866 1.00 98.81 75 VAL A CA 1
ATOM 598 C C . VAL A 1 75 ? 11.443 0.184 -18.705 1.00 98.81 75 VAL A C 1
ATOM 600 O O . VAL A 1 75 ? 12.192 0.054 -19.669 1.00 98.81 75 VAL A O 1
ATOM 603 N N . LEU A 1 76 ? 11.009 1.386 -18.313 1.00 98.81 76 LEU A N 1
ATOM 604 C CA . LEU A 1 76 ? 11.358 2.620 -19.028 1.00 98.81 76 LEU A CA 1
ATOM 605 C C . LEU A 1 76 ? 12.869 2.907 -19.014 1.00 98.81 76 LEU A C 1
ATOM 607 O O . LEU A 1 76 ? 13.409 3.349 -20.024 1.00 98.81 76 LEU A O 1
ATOM 611 N N . ASN A 1 77 ? 13.560 2.619 -17.910 1.00 98.81 77 ASN A N 1
ATOM 612 C CA . ASN A 1 77 ? 15.005 2.810 -17.793 1.00 98.81 77 ASN A CA 1
ATOM 613 C C . ASN A 1 77 ? 15.785 1.833 -18.694 1.00 98.81 77 ASN A C 1
ATOM 615 O O . ASN A 1 77 ? 16.691 2.239 -19.416 1.00 98.81 77 ASN A O 1
ATOM 619 N N . THR A 1 78 ? 15.384 0.557 -18.740 1.00 98.81 78 THR A N 1
ATOM 620 C CA . THR A 1 78 ? 15.992 -0.418 -19.669 1.00 98.81 78 THR A CA 1
ATOM 621 C C . THR A 1 78 ? 15.730 -0.072 -21.136 1.00 98.81 78 THR A C 1
ATOM 623 O O . THR A 1 78 ? 16.597 -0.295 -21.976 1.00 98.81 78 THR A O 1
ATOM 626 N N . GLU A 1 79 ? 14.577 0.512 -21.467 1.00 98.81 79 GLU A N 1
ATOM 627 C CA . GLU A 1 79 ? 14.293 0.982 -22.826 1.00 98.81 79 GLU A CA 1
ATOM 628 C C . GLU A 1 79 ? 15.120 2.228 -23.196 1.00 98.81 79 GLU A C 1
ATOM 630 O O . GLU A 1 79 ? 15.716 2.278 -24.272 1.00 98.81 79 GLU A O 1
ATOM 635 N N . LEU A 1 80 ? 15.258 3.189 -22.277 1.00 98.88 80 LEU A N 1
ATOM 636 C CA . LEU A 1 80 ? 16.145 4.346 -22.437 1.00 98.88 80 LEU A CA 1
ATOM 637 C C . LEU A 1 80 ? 17.617 3.926 -22.612 1.00 98.88 80 LEU A C 1
ATOM 639 O O . LEU A 1 80 ? 18.333 4.505 -23.433 1.00 98.88 80 LEU A O 1
ATOM 643 N N . GLN A 1 81 ? 18.062 2.900 -21.884 1.00 98.81 81 GLN A N 1
ATOM 644 C CA . GLN A 1 81 ? 19.407 2.341 -22.010 1.00 98.81 81 GLN A CA 1
ATOM 645 C C . GLN A 1 81 ? 19.643 1.753 -23.411 1.00 98.81 81 GLN A C 1
ATOM 647 O O . GLN A 1 81 ? 20.612 2.138 -24.063 1.00 98.81 81 GLN A O 1
ATOM 652 N N . LYS A 1 82 ? 18.725 0.924 -23.937 1.00 98.81 82 LYS A N 1
ATOM 653 C CA . LYS A 1 82 ? 18.812 0.401 -25.320 1.00 98.81 82 LYS A CA 1
ATOM 654 C C . LYS A 1 82 ? 18.886 1.522 -26.358 1.00 98.81 82 LYS A C 1
ATOM 656 O O . LYS A 1 82 ? 19.671 1.446 -27.301 1.00 98.81 82 LYS A O 1
ATOM 661 N N . GLN A 1 83 ? 18.080 2.573 -26.194 1.00 98.81 83 GLN A N 1
ATOM 662 C CA . GLN A 1 83 ? 18.092 3.730 -27.096 1.00 98.81 83 GLN A CA 1
ATOM 663 C C . GLN A 1 83 ? 19.424 4.489 -27.026 1.00 98.81 83 GLN A C 1
ATOM 665 O O . GLN A 1 83 ? 19.945 4.916 -28.056 1.00 98.81 83 GLN A O 1
ATOM 670 N N . THR A 1 84 ? 20.011 4.598 -25.832 1.00 98.81 84 THR A N 1
ATOM 671 C CA . THR A 1 84 ? 21.329 5.210 -25.613 1.00 98.81 84 THR A CA 1
ATOM 672 C C . THR A 1 84 ? 22.445 4.383 -26.257 1.00 98.81 84 THR A C 1
ATOM 674 O O . THR A 1 84 ? 23.301 4.936 -26.948 1.00 98.81 84 THR A O 1
ATOM 677 N N . GLU A 1 85 ? 22.408 3.057 -26.114 1.00 98.81 85 GLU A N 1
ATOM 678 C CA . GLU A 1 85 ? 23.345 2.126 -26.755 1.00 98.81 85 GLU A CA 1
ATOM 679 C C . GLU A 1 85 ? 23.244 2.168 -28.286 1.00 98.81 85 GLU A C 1
ATOM 681 O O . GLU A 1 85 ? 24.264 2.276 -28.970 1.00 98.81 85 GLU A O 1
ATOM 686 N N . ALA A 1 86 ? 22.027 2.178 -28.840 1.00 98.81 86 ALA A N 1
ATOM 687 C CA . ALA A 1 86 ? 21.803 2.322 -30.277 1.00 98.81 86 ALA A CA 1
ATOM 688 C C . ALA A 1 86 ? 22.306 3.678 -30.810 1.00 98.81 86 ALA A C 1
ATOM 690 O O . ALA A 1 86 ? 22.968 3.735 -31.850 1.00 98.81 86 ALA A O 1
ATOM 691 N N . ALA A 1 87 ? 22.055 4.773 -30.083 1.00 98.81 87 ALA A N 1
ATOM 692 C CA . ALA A 1 87 ? 22.552 6.101 -30.437 1.00 98.81 87 ALA A CA 1
ATOM 693 C C . ALA A 1 87 ? 24.089 6.177 -30.389 1.00 98.81 87 ALA A C 1
ATOM 695 O O . ALA A 1 87 ? 24.709 6.754 -31.291 1.00 98.81 87 ALA A O 1
ATOM 696 N N . ALA A 1 88 ? 24.719 5.556 -29.387 1.00 98.88 88 ALA A N 1
ATOM 697 C CA . ALA A 1 88 ? 26.171 5.437 -29.300 1.00 98.88 88 ALA A CA 1
ATOM 698 C C . ALA A 1 88 ? 26.732 4.616 -30.473 1.00 98.88 88 ALA A C 1
ATOM 700 O O . ALA A 1 88 ? 27.642 5.076 -31.161 1.00 98.88 88 ALA A O 1
ATOM 701 N N . TYR A 1 89 ? 26.140 3.456 -30.775 1.00 98.88 89 TYR A N 1
ATOM 702 C CA . TYR A 1 89 ? 26.534 2.594 -31.893 1.00 98.88 89 TYR A CA 1
ATOM 703 C C . TYR A 1 89 ? 26.493 3.323 -33.245 1.00 98.88 89 TYR A C 1
ATOM 705 O O . TYR A 1 89 ? 27.489 3.336 -33.975 1.00 98.88 89 TYR A O 1
ATOM 713 N N . LEU A 1 90 ? 25.387 4.007 -33.554 1.00 98.81 90 LEU A N 1
ATOM 714 C CA . LEU A 1 90 ? 25.260 4.816 -34.772 1.00 98.81 90 LEU A CA 1
ATOM 715 C C . LEU A 1 90 ? 26.258 5.984 -34.796 1.00 98.81 90 LEU A C 1
ATOM 717 O O . LEU A 1 90 ? 26.820 6.297 -35.847 1.00 98.81 90 LEU A O 1
ATOM 721 N N . SER A 1 91 ? 26.544 6.594 -33.643 1.00 98.75 91 SER A N 1
ATOM 722 C CA . SER A 1 91 ? 27.578 7.628 -33.530 1.00 98.75 91 SER A CA 1
ATOM 723 C C . SER A 1 91 ? 28.963 7.064 -33.864 1.00 98.75 91 SER A C 1
ATOM 725 O O . SER A 1 91 ? 29.670 7.646 -34.690 1.00 98.75 91 SER A O 1
ATOM 727 N N . PHE A 1 92 ? 29.337 5.900 -33.320 1.00 98.75 92 PHE A N 1
ATOM 728 C CA . PHE A 1 92 ? 30.592 5.219 -33.658 1.00 98.75 92 PHE A CA 1
ATOM 729 C C . PHE A 1 92 ? 30.675 4.871 -35.152 1.00 98.75 92 PHE A C 1
ATOM 731 O O . PHE A 1 92 ? 31.700 5.150 -35.778 1.00 98.75 92 PHE A O 1
ATOM 738 N N . GLN A 1 93 ? 29.598 4.351 -35.755 1.00 98.69 93 GLN A N 1
ATOM 739 C CA . GLN A 1 93 ? 29.539 4.101 -37.202 1.00 98.69 93 GLN A CA 1
ATOM 740 C C . GLN A 1 93 ? 29.771 5.382 -38.020 1.00 98.69 93 GLN A C 1
ATOM 742 O O . GLN A 1 93 ? 30.588 5.385 -38.944 1.00 98.69 93 GLN A O 1
ATOM 747 N N . LEU A 1 94 ? 29.103 6.487 -37.669 1.00 98.69 94 LEU A N 1
ATOM 748 C CA . LEU A 1 94 ? 29.265 7.779 -38.343 1.00 98.69 94 LEU A CA 1
ATOM 749 C C . LEU A 1 94 ? 30.684 8.338 -38.188 1.00 98.69 94 LEU A C 1
ATOM 751 O O . LEU A 1 94 ? 31.243 8.862 -39.154 1.00 98.69 94 LEU A O 1
ATOM 755 N N . HIS A 1 95 ? 31.297 8.216 -37.008 1.00 98.44 95 HIS A N 1
ATOM 756 C CA . HIS A 1 95 ? 32.687 8.619 -36.793 1.00 98.44 95 HIS A CA 1
ATOM 757 C C . HIS A 1 95 ? 33.664 7.761 -37.610 1.00 98.44 95 HIS A C 1
ATOM 759 O O . HIS A 1 95 ? 34.527 8.323 -38.288 1.00 98.44 95 HIS A O 1
ATOM 765 N N . ALA A 1 96 ? 33.487 6.438 -37.648 1.00 98.56 96 ALA A N 1
ATOM 766 C CA . ALA A 1 96 ? 34.304 5.539 -38.462 1.00 98.56 96 ALA A CA 1
ATOM 767 C C . ALA A 1 96 ? 34.157 5.817 -39.972 1.00 98.56 96 ALA A C 1
ATOM 769 O O . ALA A 1 96 ? 35.152 5.868 -40.697 1.00 98.56 96 ALA A O 1
ATOM 770 N N . ALA A 1 97 ? 32.936 6.063 -40.458 1.00 98.44 97 ALA A N 1
ATOM 771 C CA . ALA A 1 97 ? 32.683 6.435 -41.851 1.00 98.44 97 ALA A CA 1
ATOM 772 C C . ALA A 1 97 ? 33.346 7.777 -42.217 1.00 98.44 97 ALA A C 1
ATOM 774 O O . ALA A 1 97 ? 34.019 7.879 -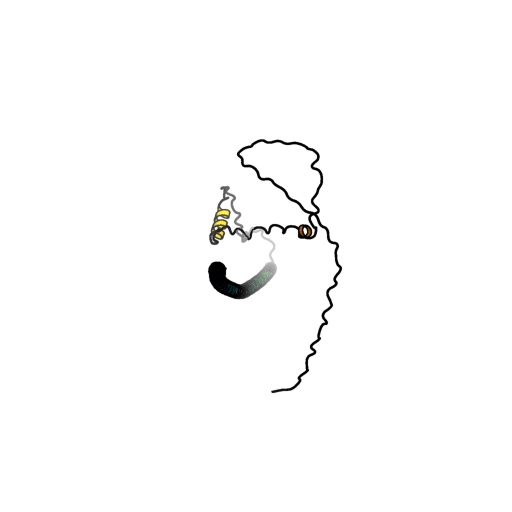43.245 1.00 98.44 97 ALA A O 1
ATOM 775 N N . ARG A 1 98 ? 33.233 8.789 -41.342 1.00 98.19 98 ARG A N 1
ATOM 776 C CA . ARG A 1 98 ? 33.913 10.088 -41.495 1.00 98.1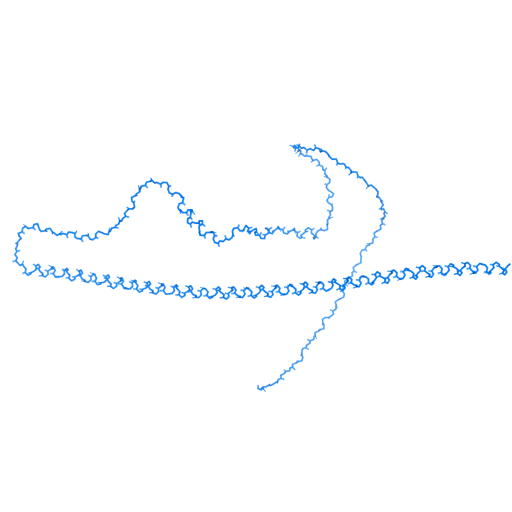9 98 ARG A CA 1
ATOM 777 C C . ARG A 1 98 ? 35.436 9.938 -41.533 1.00 98.19 98 ARG A C 1
ATOM 779 O O . ARG A 1 98 ? 36.071 10.563 -42.378 1.00 98.19 98 ARG A O 1
ATOM 786 N N . GLN A 1 99 ? 36.019 9.102 -40.671 1.00 97.81 99 GLN A N 1
ATOM 787 C CA . GLN A 1 99 ? 37.461 8.824 -40.662 1.00 97.81 99 GLN A CA 1
ATOM 788 C C . GLN A 1 99 ? 37.930 8.150 -41.960 1.00 97.81 99 GLN A C 1
ATOM 790 O O . GLN A 1 99 ? 38.895 8.617 -42.565 1.00 97.81 99 GLN A O 1
ATOM 795 N N . LYS A 1 100 ? 37.223 7.113 -42.438 1.00 97.56 100 LYS A N 1
ATOM 796 C CA . LYS A 1 100 ? 37.530 6.434 -43.713 1.00 97.56 100 LYS A CA 1
ATOM 797 C C . LYS A 1 100 ? 37.494 7.405 -44.899 1.00 97.56 100 LYS A C 1
ATOM 799 O O . LYS A 1 100 ? 38.440 7.455 -45.682 1.00 97.56 100 LYS A O 1
ATOM 804 N N . LEU A 1 101 ? 36.451 8.231 -44.990 1.00 97.62 101 LEU A N 1
ATOM 805 C CA . LEU A 1 101 ? 36.302 9.246 -46.038 1.00 97.62 101 LEU A CA 1
ATOM 806 C C . LEU A 1 101 ? 37.370 10.351 -45.945 1.00 97.62 101 LEU A C 1
ATOM 808 O O . LEU A 1 101 ? 37.887 10.798 -46.968 1.00 97.62 101 LEU A O 1
ATOM 812 N N . HIS A 1 102 ? 37.745 10.778 -44.736 1.00 97.38 102 HIS A N 1
ATOM 813 C CA . HIS A 1 102 ? 38.848 11.722 -44.540 1.00 97.38 102 HIS A CA 1
ATOM 814 C C . HIS A 1 102 ? 40.188 11.131 -45.010 1.00 97.38 102 HIS A C 1
ATOM 816 O O . HIS A 1 102 ? 40.943 11.801 -45.715 1.00 97.38 102 HIS A O 1
ATOM 822 N N . HIS A 1 103 ? 40.461 9.865 -44.681 1.00 96.62 103 HIS A N 1
ATOM 823 C CA . HIS A 1 103 ? 41.662 9.164 -45.130 1.00 96.62 103 HIS A CA 1
ATOM 824 C C . HIS A 1 103 ? 41.705 9.026 -46.661 1.00 96.62 103 HIS A C 1
ATOM 826 O O . HIS A 1 103 ? 42.719 9.358 -47.271 1.00 96.62 103 HIS A O 1
ATOM 832 N N . GLN A 1 104 ? 40.589 8.644 -47.296 1.00 96.25 104 GLN A N 1
ATOM 833 C CA . GLN A 1 104 ? 40.472 8.564 -48.758 1.00 96.25 104 GLN A CA 1
ATOM 834 C C . GLN A 1 104 ? 40.758 9.917 -49.433 1.00 96.25 104 GLN A C 1
ATOM 836 O O . GLN A 1 104 ? 41.547 9.981 -50.374 1.00 96.25 104 GLN A O 1
ATOM 841 N N . ARG A 1 105 ? 40.188 11.019 -48.925 1.00 96.06 105 ARG A N 1
ATOM 842 C CA . ARG A 1 105 ? 40.468 12.375 -49.439 1.00 96.06 105 ARG A CA 1
ATOM 843 C C . ARG A 1 105 ? 41.942 12.764 -49.295 1.00 96.06 105 ARG A C 1
ATOM 845 O O . ARG A 1 105 ? 42.495 13.413 -50.181 1.00 96.06 105 ARG A O 1
ATOM 852 N N . LEU A 1 106 ? 42.589 12.371 -48.197 1.00 95.75 106 LEU A N 1
ATOM 853 C CA . LEU A 1 106 ? 44.015 12.626 -47.983 1.00 95.75 106 LEU A CA 1
ATOM 854 C C . LEU A 1 106 ? 44.899 11.806 -48.940 1.00 95.75 106 LEU A C 1
ATOM 856 O O . LEU A 1 106 ? 45.909 12.323 -49.415 1.00 95.75 106 LEU A O 1
ATOM 860 N N . GLN A 1 107 ? 44.518 10.563 -49.253 1.00 94.44 107 GLN A N 1
ATOM 861 C CA . GLN A 1 107 ? 45.188 9.737 -50.265 1.00 94.44 107 GLN A CA 1
ATOM 862 C C . GLN A 1 107 ? 45.032 10.330 -51.673 1.00 94.44 107 GLN A C 1
ATOM 864 O O . GLN A 1 107 ? 46.037 10.544 -52.346 1.00 94.44 107 GLN A O 1
ATOM 869 N N . GLN A 1 108 ? 43.808 10.693 -52.079 1.00 93.44 108 GLN A N 1
ATOM 870 C CA . GLN A 1 108 ? 43.533 11.348 -53.367 1.00 93.44 108 GLN A CA 1
ATOM 871 C C . GLN A 1 108 ? 44.355 12.632 -53.537 1.00 93.44 108 GLN A C 1
ATOM 873 O O . GLN A 1 108 ? 44.965 12.853 -54.580 1.00 93.44 108 GLN A O 1
ATOM 878 N N . ARG A 1 109 ? 44.448 13.461 -52.487 1.00 93.88 109 ARG A N 1
ATOM 879 C CA . ARG A 1 109 ? 45.276 14.675 -52.512 1.00 93.88 109 ARG A CA 1
ATOM 880 C C . ARG A 1 109 ? 46.766 14.364 -52.696 1.00 93.88 109 ARG A C 1
ATOM 882 O O . ARG A 1 109 ? 47.453 15.119 -53.374 1.00 93.88 109 ARG A O 1
ATOM 889 N N . GLN A 1 110 ? 47.272 13.276 -52.114 1.00 91.31 110 GLN A N 1
ATOM 890 C CA . GLN A 1 110 ? 48.658 12.839 -52.320 1.00 91.31 110 GLN A CA 1
ATOM 891 C C . GLN A 1 110 ? 48.894 12.279 -53.729 1.00 91.31 110 GLN A C 1
ATOM 893 O O . GLN A 1 110 ? 49.942 12.558 -54.305 1.00 91.31 110 GLN A O 1
ATOM 898 N N . GLN A 1 111 ? 47.935 11.540 -54.294 1.00 89.81 111 GLN A N 1
ATOM 899 C CA . GLN A 1 111 ? 47.992 11.037 -55.673 1.00 89.81 111 GLN A CA 1
ATOM 900 C C . GLN A 1 111 ? 48.009 12.193 -56.679 1.00 89.81 111 GLN A C 1
ATOM 902 O O . GLN A 1 111 ? 48.967 12.312 -57.437 1.00 89.81 111 GLN A O 1
ATOM 907 N N . ALA A 1 112 ? 47.066 13.135 -56.577 1.00 88.38 112 ALA A N 1
ATOM 908 C CA . ALA A 1 112 ? 47.022 14.321 -57.434 1.00 88.38 112 ALA A CA 1
ATOM 909 C C . ALA A 1 112 ? 48.304 15.180 -57.347 1.00 88.38 112 ALA A C 1
ATOM 911 O O . ALA A 1 112 ? 48.740 15.761 -58.338 1.00 88.38 112 ALA A O 1
ATOM 912 N N . LEU A 1 113 ? 48.953 15.249 -56.175 1.00 87.94 113 LEU A N 1
ATOM 913 C CA . LEU A 1 113 ? 50.251 15.922 -56.017 1.00 87.94 113 LEU A CA 1
ATOM 914 C C . LEU A 1 113 ? 51.427 15.153 -56.648 1.00 87.94 113 LEU A C 1
ATOM 916 O O . LEU A 1 113 ? 52.430 15.782 -56.983 1.00 87.94 113 LEU A O 1
ATOM 920 N N . ARG A 1 114 ? 51.334 13.825 -56.806 1.00 83.06 114 ARG A N 1
ATOM 921 C CA . ARG A 1 114 ? 52.323 13.014 -57.538 1.00 83.06 114 ARG A CA 1
ATOM 922 C C . ARG A 1 114 ? 52.126 13.144 -59.046 1.00 83.06 114 ARG A C 1
ATOM 924 O O . ARG A 1 114 ? 53.075 13.506 -59.728 1.00 83.06 114 ARG A O 1
ATOM 931 N N . GLU A 1 115 ? 50.897 12.988 -59.532 1.00 81.50 115 GLU A N 1
ATOM 932 C CA . GLU A 1 115 ? 50.533 13.163 -60.949 1.00 81.50 115 GLU A CA 1
ATOM 933 C C . GLU A 1 115 ? 50.896 14.564 -61.473 1.00 81.50 115 GLU A C 1
ATOM 935 O O . GLU A 1 115 ? 51.374 14.717 -62.594 1.00 81.50 115 GLU A O 1
ATOM 940 N N . ASN A 1 116 ? 50.722 15.608 -60.652 1.00 74.62 116 ASN A N 1
ATOM 941 C CA . ASN A 1 116 ? 51.121 16.973 -61.006 1.00 74.62 116 ASN A CA 1
ATOM 942 C C . ASN A 1 116 ? 52.653 17.130 -61.109 1.00 74.62 116 ASN A C 1
ATOM 944 O O . ASN A 1 116 ? 53.130 17.862 -61.971 1.00 74.62 116 ASN A O 1
ATOM 948 N N . ARG A 1 117 ? 53.438 16.416 -60.286 1.00 74.25 117 ARG A N 1
ATOM 949 C CA . ARG A 1 117 ? 54.908 16.389 -60.414 1.00 74.25 117 ARG A CA 1
ATOM 950 C C . ARG A 1 117 ? 55.337 15.653 -61.683 1.00 74.25 117 ARG A C 1
ATOM 952 O O . ARG A 1 117 ? 56.061 16.220 -62.487 1.00 74.25 117 ARG A O 1
ATOM 959 N N . GLU A 1 118 ? 54.809 14.457 -61.909 1.00 67.81 118 GLU A N 1
ATOM 960 C CA . GLU A 1 118 ? 55.169 13.613 -63.055 1.00 67.81 118 GLU A CA 1
ATOM 961 C C . GLU A 1 118 ? 54.802 14.256 -64.408 1.00 67.81 118 GLU A C 1
ATOM 963 O O . GLU A 1 118 ? 55.584 14.197 -65.359 1.00 67.81 118 GLU A O 1
ATOM 968 N N . ASN A 1 119 ? 53.677 14.981 -64.478 1.00 61.38 119 ASN A N 1
ATOM 969 C CA . ASN A 1 119 ? 53.316 15.795 -65.646 1.00 61.38 119 ASN A CA 1
ATOM 970 C C . ASN A 1 119 ? 54.212 17.032 -65.848 1.00 61.38 119 ASN A C 1
ATOM 972 O O . ASN A 1 119 ? 54.325 17.515 -66.974 1.00 61.38 119 ASN A O 1
ATOM 976 N N . ARG A 1 120 ? 54.863 17.564 -64.800 1.00 58.44 120 ARG A N 1
ATOM 977 C CA . ARG A 1 120 ? 55.857 18.641 -64.967 1.00 58.44 120 ARG A CA 1
ATOM 978 C C . ARG A 1 120 ? 57.183 18.134 -65.529 1.00 58.44 120 ARG A C 1
ATOM 980 O O . ARG A 1 120 ? 57.850 18.903 -66.217 1.00 58.44 120 ARG A O 1
ATOM 987 N N . ASP A 1 121 ? 57.529 16.873 -65.290 1.00 57.22 121 ASP A N 1
ATOM 988 C CA . ASP A 1 121 ? 58.796 16.291 -65.742 1.00 57.22 121 ASP A CA 1
ATOM 989 C C . ASP A 1 121 ? 58.726 15.773 -67.198 1.00 57.22 121 ASP A C 1
ATOM 991 O O . ASP A 1 121 ? 59.727 15.794 -67.912 1.00 57.22 121 ASP A O 1
ATOM 995 N N . HIS A 1 122 ? 57.534 15.417 -67.699 1.00 55.09 122 HIS A N 1
ATOM 996 C CA . HIS A 1 122 ? 57.318 14.992 -69.096 1.00 55.09 122 HIS A CA 1
ATOM 997 C C . HIS A 1 122 ? 57.119 16.143 -70.105 1.00 55.09 122 HIS A C 1
ATOM 999 O O . HIS A 1 122 ? 56.958 15.903 -71.305 1.00 55.09 122 HIS A O 1
ATOM 1005 N N . HIS A 1 123 ? 57.143 17.403 -69.662 1.00 51.16 123 HIS A N 1
ATOM 1006 C CA . HIS A 1 123 ? 57.086 18.585 -70.532 1.00 51.16 123 HIS A CA 1
ATOM 1007 C C . HIS A 1 123 ? 58.316 19.476 -70.338 1.00 51.16 123 HIS A C 1
ATOM 1009 O O . HIS A 1 123 ? 58.253 20.589 -69.817 1.00 51.16 123 HIS A O 1
ATOM 1015 N N . GLY A 1 124 ? 59.455 18.986 -70.834 1.00 47.03 124 GLY A N 1
ATOM 1016 C CA . GLY A 1 124 ? 60.694 19.752 -70.942 1.00 47.03 124 GLY A CA 1
ATOM 1017 C C . GLY A 1 124 ? 60.581 20.925 -71.924 1.00 47.03 124 GLY A C 1
ATOM 1018 O O . GLY A 1 124 ? 60.987 20.813 -73.080 1.00 47.03 124 GLY A O 1
ATOM 1019 N N . LYS A 1 125 ? 60.068 22.073 -71.463 1.00 49.00 125 LYS A N 1
ATOM 1020 C CA . LYS A 1 125 ? 60.231 23.368 -72.143 1.00 49.00 125 LYS A CA 1
ATOM 1021 C C . LYS A 1 125 ? 60.214 24.547 -71.147 1.00 49.00 125 LYS A C 1
ATOM 1023 O O . LYS A 1 125 ? 59.316 24.607 -70.308 1.00 49.00 125 LYS A O 1
ATOM 1028 N N . PRO A 1 126 ? 61.187 25.481 -71.211 1.00 48.50 126 PRO A N 1
ATOM 1029 C CA . PRO A 1 126 ? 61.244 26.660 -70.339 1.00 48.50 126 PRO A CA 1
ATOM 1030 C C . PRO A 1 126 ? 60.158 27.706 -70.697 1.00 48.50 126 PRO A C 1
ATOM 1032 O O . PRO A 1 126 ? 59.481 27.570 -71.718 1.00 48.50 126 PRO A O 1
ATOM 1035 N N . PRO A 1 127 ? 59.912 28.709 -69.830 1.00 54.03 127 PRO A N 1
ATOM 1036 C CA . PRO A 1 127 ? 58.551 29.174 -69.572 1.00 54.03 127 PRO A CA 1
ATOM 1037 C C . PRO A 1 127 ? 58.033 30.234 -70.549 1.00 54.03 127 PRO A C 1
ATOM 1039 O O . PRO A 1 127 ? 58.637 31.289 -70.731 1.00 54.03 127 PRO A O 1
ATOM 1042 N N . GLY A 1 128 ? 56.821 30.008 -71.058 1.00 41.28 128 GLY A N 1
ATOM 1043 C CA . GLY A 1 128 ? 55.946 31.076 -71.532 1.00 41.28 128 GLY A CA 1
ATOM 1044 C C . GLY A 1 128 ? 55.039 31.545 -70.395 1.00 41.28 128 GLY A C 1
ATOM 1045 O O . GLY A 1 128 ? 54.275 30.749 -69.852 1.00 41.28 128 GLY A O 1
ATOM 1046 N N . LEU A 1 129 ? 55.108 32.831 -70.040 1.00 54.44 129 LEU A N 1
ATOM 1047 C CA . LEU A 1 129 ? 54.156 33.471 -69.128 1.00 54.44 129 LEU A CA 1
ATOM 1048 C C . LEU A 1 129 ? 52.738 33.368 -69.706 1.00 54.44 129 LEU A C 1
ATOM 1050 O O . LEU A 1 129 ? 52.381 34.122 -70.607 1.00 54.44 129 LEU A O 1
ATOM 1054 N N . GLN A 1 130 ? 51.916 32.467 -69.169 1.00 41.66 130 GLN A N 1
ATOM 1055 C CA . GLN A 1 130 ? 50.478 32.464 -69.422 1.00 41.66 130 GLN A CA 1
ATOM 1056 C C . GLN A 1 130 ? 49.718 32.530 -68.103 1.00 41.66 130 GLN A C 1
ATOM 1058 O O . GLN A 1 130 ? 49.770 31.621 -67.277 1.00 41.66 130 GLN A O 1
ATOM 1063 N N . TYR A 1 131 ? 48.994 33.635 -67.933 1.00 51.28 131 TYR A N 1
ATOM 1064 C CA . TYR A 1 131 ? 47.971 33.803 -66.911 1.00 51.28 131 TYR A CA 1
ATOM 1065 C C . TYR A 1 131 ? 46.785 32.881 -67.234 1.00 51.28 131 TYR A C 1
ATOM 1067 O O . TYR A 1 131 ? 45.789 33.315 -67.809 1.00 51.28 131 TYR A O 1
ATOM 1075 N N . SER A 1 132 ? 46.874 31.604 -66.870 1.00 49.09 132 SER A N 1
ATOM 1076 C CA . SER A 1 132 ? 45.711 30.721 -66.832 1.00 49.09 132 SER A CA 1
ATOM 1077 C C . SER A 1 132 ? 45.071 30.807 -65.448 1.00 49.09 132 SER A C 1
ATOM 1079 O O . SER A 1 132 ? 45.660 30.439 -64.432 1.00 49.09 132 SER A O 1
ATOM 1081 N N . GLN A 1 133 ? 43.852 31.349 -65.404 1.00 53.75 133 GLN A N 1
ATOM 1082 C CA . GLN A 1 133 ? 43.043 31.421 -64.192 1.00 53.75 133 GLN A CA 1
ATOM 1083 C C . GLN A 1 133 ? 42.820 30.013 -63.627 1.00 53.75 133 GLN A C 1
ATOM 1085 O O . GLN A 1 133 ? 41.923 29.289 -64.057 1.00 53.75 133 GLN A O 1
ATOM 1090 N N . ALA A 1 134 ? 43.597 29.646 -62.608 1.00 42.50 134 ALA A N 1
ATOM 1091 C CA . ALA A 1 134 ? 43.203 28.595 -61.689 1.00 42.50 134 ALA A CA 1
ATOM 1092 C C . ALA A 1 134 ? 41.953 29.095 -60.958 1.00 42.50 134 ALA A C 1
ATOM 1094 O O . ALA A 1 134 ? 42.038 29.879 -60.010 1.00 42.50 134 ALA A O 1
ATOM 1095 N N . ALA A 1 135 ? 40.782 28.692 -61.455 1.00 46.66 135 ALA A N 1
ATOM 1096 C CA . ALA A 1 135 ? 39.514 28.972 -60.812 1.00 46.66 135 ALA A CA 1
ATOM 1097 C C . ALA A 1 135 ? 39.575 28.413 -59.389 1.00 46.66 135 ALA A C 1
ATOM 1099 O O . ALA A 1 135 ? 39.561 27.198 -59.178 1.00 46.66 135 ALA A O 1
ATOM 1100 N N . ASN A 1 136 ? 39.675 29.316 -58.413 1.00 47.38 136 ASN A N 1
ATOM 1101 C CA . ASN A 1 136 ? 39.601 28.979 -57.004 1.00 47.38 136 ASN A CA 1
ATOM 1102 C C . ASN A 1 136 ? 38.174 28.519 -56.701 1.00 47.38 136 ASN A C 1
ATOM 1104 O O . ASN A 1 136 ? 37.361 29.281 -56.178 1.00 47.38 136 ASN A O 1
ATOM 1108 N N . SER A 1 137 ? 37.897 27.245 -56.980 1.00 45.34 137 SER A N 1
ATOM 1109 C CA . SER A 1 137 ? 36.753 26.488 -56.475 1.00 45.34 137 SER A CA 1
ATOM 1110 C C . SER A 1 137 ? 36.923 26.246 -54.974 1.00 45.34 137 SER A C 1
ATOM 1112 O O . SER A 1 137 ? 36.895 25.117 -54.482 1.00 45.34 137 SER A O 1
ATOM 1114 N N . ALA A 1 138 ? 37.108 27.336 -54.229 1.00 44.31 138 ALA A N 1
ATOM 1115 C CA . ALA A 1 138 ? 36.808 27.382 -52.822 1.00 44.31 138 ALA A CA 1
ATOM 1116 C C . ALA A 1 138 ? 35.318 27.059 -52.708 1.00 44.31 138 ALA A C 1
ATOM 1118 O O . ALA A 1 138 ? 34.464 27.904 -52.978 1.00 44.31 138 ALA A O 1
ATOM 1119 N N . ILE A 1 139 ? 35.015 25.815 -52.333 1.00 45.44 139 ILE A N 1
ATOM 1120 C CA . ILE A 1 139 ? 33.683 25.420 -51.884 1.00 45.44 139 ILE A CA 1
ATOM 1121 C C . ILE A 1 139 ? 33.458 26.176 -50.575 1.00 45.44 139 ILE A C 1
ATOM 1123 O O . ILE A 1 139 ? 33.771 25.703 -49.482 1.00 45.44 139 ILE A O 1
ATOM 1127 N N . ALA A 1 140 ? 33.005 27.418 -50.720 1.00 44.78 140 ALA A N 1
ATOM 1128 C CA . ALA A 1 140 ? 32.685 28.297 -49.625 1.00 44.78 140 ALA A CA 1
ATOM 1129 C C . ALA A 1 140 ? 31.483 27.694 -48.906 1.00 44.78 140 ALA A C 1
ATOM 1131 O O . ALA A 1 140 ? 30.356 27.750 -49.398 1.00 44.78 140 ALA A O 1
ATOM 1132 N N . SER A 1 141 ? 31.733 27.106 -47.736 1.00 48.97 141 SER A N 1
ATOM 1133 C CA . SER A 1 141 ? 30.678 26.742 -46.800 1.00 48.97 141 SER A CA 1
ATOM 1134 C C . SER A 1 141 ? 29.743 27.944 -46.632 1.00 48.97 141 SER A C 1
ATOM 1136 O O . SER A 1 141 ? 30.230 29.012 -46.242 1.00 48.97 141 SER A O 1
ATOM 1138 N N . PRO A 1 142 ? 28.427 27.816 -46.883 1.00 46.34 142 PRO A N 1
ATOM 1139 C CA . PRO A 1 142 ? 27.490 28.898 -46.637 1.00 46.34 142 PRO A CA 1
ATOM 1140 C C . PRO A 1 142 ? 27.304 29.047 -45.124 1.00 46.34 142 PRO A C 1
ATOM 1142 O O . PRO A 1 142 ? 26.344 28.560 -44.532 1.00 46.34 142 PRO A O 1
ATOM 1145 N N . VAL A 1 143 ? 28.247 29.738 -44.478 1.00 48.09 143 VAL A N 1
ATOM 1146 C CA . VAL A 1 143 ? 28.087 30.237 -43.112 1.00 48.09 143 VAL A CA 1
ATOM 1147 C C . VAL A 1 143 ? 27.081 31.380 -43.184 1.00 48.09 143 VAL A C 1
ATOM 1149 O O . VAL A 1 143 ? 27.438 32.554 -43.302 1.00 48.09 143 VAL A O 1
ATOM 1152 N N . VAL A 1 144 ? 25.799 31.015 -43.147 1.00 46.12 144 VAL A N 1
ATOM 1153 C CA . VAL A 1 144 ? 24.680 31.952 -43.062 1.00 46.12 144 VAL A CA 1
ATOM 1154 C C . VAL A 1 144 ? 24.766 32.662 -41.712 1.00 46.12 144 VAL A C 1
ATOM 1156 O O . VAL A 1 144 ? 24.240 32.200 -40.702 1.00 46.12 144 VAL A O 1
ATOM 1159 N N . LYS A 1 145 ? 25.464 33.801 -41.685 1.00 57.41 145 LYS A N 1
ATOM 1160 C CA . LYS A 1 145 ? 25.460 34.716 -40.540 1.00 57.41 145 LYS A CA 1
ATOM 1161 C C . LYS A 1 145 ? 24.038 35.269 -40.377 1.00 57.41 145 LYS A C 1
ATOM 1163 O O . LYS A 1 145 ? 23.551 35.906 -41.315 1.00 57.41 145 LYS A O 1
ATOM 1168 N N . PRO A 1 146 ? 23.371 35.103 -39.220 1.00 45.03 146 PRO A N 1
ATOM 1169 C CA . PRO A 1 146 ? 22.057 35.695 -39.012 1.00 45.03 146 PRO A CA 1
ATOM 1170 C C . PRO A 1 146 ? 22.153 37.224 -39.071 1.00 45.03 146 PRO A C 1
ATOM 1172 O O . PRO A 1 146 ? 22.806 37.861 -38.241 1.00 45.03 146 PRO A O 1
ATOM 1175 N N . LYS A 1 147 ? 21.493 37.830 -40.062 1.00 53.31 147 LYS A N 1
ATOM 1176 C CA . LYS A 1 147 ? 21.341 39.285 -40.167 1.00 53.31 147 LYS A CA 1
ATOM 1177 C C . LYS A 1 147 ? 20.574 39.768 -38.930 1.00 53.31 147 LYS A C 1
ATOM 1179 O O . LYS A 1 147 ? 19.366 39.568 -38.842 1.00 53.31 147 LYS A O 1
ATOM 1184 N N . ARG A 1 148 ? 21.256 40.427 -37.984 1.00 56.50 148 ARG A N 1
ATOM 1185 C CA . ARG A 1 148 ? 20.612 41.112 -36.847 1.00 56.50 148 ARG A CA 1
ATOM 1186 C C . ARG A 1 148 ? 19.705 42.237 -37.364 1.00 56.50 148 ARG A C 1
ATOM 1188 O O . ARG A 1 148 ? 20.142 43.377 -37.489 1.00 56.50 148 ARG A O 1
ATOM 1195 N N . ARG A 1 149 ? 18.438 41.928 -37.650 1.00 45.59 149 ARG A N 1
ATOM 1196 C CA . ARG A 1 149 ? 17.357 42.918 -37.737 1.00 45.59 149 ARG A CA 1
ATOM 1197 C C . ARG A 1 149 ? 16.725 43.007 -36.349 1.00 45.59 149 ARG A C 1
ATOM 1199 O O . ARG A 1 149 ? 16.151 42.038 -35.864 1.00 45.59 149 ARG A O 1
ATOM 1206 N N . GLY A 1 150 ? 16.898 44.146 -35.683 1.00 50.78 150 GLY A N 1
ATOM 1207 C CA . GLY A 1 150 ? 16.333 44.372 -34.355 1.00 50.78 150 GLY A CA 1
ATOM 1208 C C . GLY A 1 150 ? 14.811 44.460 -34.424 1.00 50.78 150 GLY A C 1
ATOM 1209 O O . GLY A 1 150 ? 14.272 45.377 -35.037 1.00 50.78 150 GLY A O 1
ATOM 1210 N N . SER A 1 151 ? 14.112 43.506 -33.813 1.00 47.66 151 SER A N 1
ATOM 1211 C CA . SER A 1 151 ? 12.652 43.525 -33.649 1.00 47.66 151 SER A CA 1
ATOM 1212 C C . SER A 1 151 ? 12.269 42.724 -32.401 1.00 47.66 151 SER A C 1
ATOM 1214 O O . SER A 1 151 ? 11.925 41.554 -32.488 1.00 47.66 151 SER A O 1
ATOM 1216 N N . ARG A 1 152 ? 12.432 43.366 -31.234 1.00 55.25 152 ARG A N 1
ATOM 1217 C CA . ARG A 1 152 ? 11.809 43.093 -29.917 1.00 55.25 152 ARG A CA 1
ATOM 1218 C C . ARG A 1 152 ? 11.166 41.697 -29.720 1.00 55.25 152 ARG A C 1
ATOM 1220 O O . ARG A 1 152 ? 9.960 41.590 -29.529 1.00 55.25 152 ARG A O 1
ATOM 1227 N N . ALA A 1 153 ? 11.972 40.634 -29.720 1.00 49.22 153 ALA A N 1
ATOM 1228 C CA . ALA A 1 153 ? 11.503 39.251 -29.597 1.00 49.22 153 ALA A CA 1
ATOM 1229 C C . ALA A 1 153 ? 11.712 38.688 -28.178 1.00 49.22 153 ALA A C 1
ATOM 1231 O O . ALA A 1 153 ? 12.581 37.848 -27.957 1.00 49.22 153 ALA A O 1
ATOM 1232 N N . THR A 1 154 ? 10.917 39.151 -27.209 1.00 51.16 154 THR A N 1
ATOM 1233 C CA . THR A 1 154 ? 10.928 38.631 -25.824 1.00 51.16 154 THR A CA 1
ATOM 1234 C C . THR A 1 154 ? 9.819 37.614 -25.518 1.00 51.16 154 THR A C 1
ATOM 1236 O O . THR A 1 154 ? 9.905 36.944 -24.497 1.00 51.16 154 THR A O 1
ATOM 1239 N N . SER A 1 155 ? 8.818 37.424 -26.390 1.00 58.97 155 SER A N 1
ATOM 1240 C CA . SER A 1 155 ? 7.666 36.536 -26.117 1.00 58.97 155 SER A CA 1
ATOM 1241 C C . SER A 1 155 ? 7.809 35.086 -26.612 1.00 58.97 155 SER A C 1
ATOM 1243 O O . SER A 1 155 ? 7.159 34.187 -26.080 1.00 58.97 155 SER A O 1
ATOM 1245 N N . GLY A 1 156 ? 8.667 34.813 -27.603 1.00 54.47 156 GLY A N 1
ATOM 1246 C CA . GLY A 1 156 ? 8.732 33.492 -28.255 1.00 54.47 156 GLY A CA 1
ATOM 1247 C C . GLY A 1 156 ? 9.226 32.350 -27.355 1.00 54.47 156 GLY A C 1
ATOM 1248 O O . GLY A 1 156 ? 8.723 31.230 -27.442 1.00 54.47 156 GLY A O 1
ATOM 1249 N N . HIS A 1 157 ? 10.183 32.625 -26.462 1.00 51.69 157 HIS A N 1
ATOM 1250 C CA . HIS A 1 157 ? 10.699 31.618 -25.525 1.00 51.69 157 HIS A CA 1
ATOM 1251 C C . HIS A 1 157 ? 9.761 31.364 -24.335 1.00 51.69 157 HIS A C 1
ATOM 1253 O O . HIS A 1 157 ? 9.743 30.246 -23.824 1.00 51.69 157 HIS A O 1
ATOM 1259 N N . GLN A 1 158 ? 8.954 32.353 -23.930 1.00 54.19 158 GLN A N 1
ATOM 1260 C CA . GLN A 1 158 ? 7.930 32.178 -22.894 1.00 54.19 158 GLN A CA 1
ATOM 1261 C C . GLN A 1 158 ? 6.756 31.340 -23.417 1.00 54.19 158 GLN A C 1
ATOM 1263 O O . GLN A 1 158 ? 6.446 30.315 -22.820 1.00 54.19 158 GLN A O 1
ATOM 1268 N N . LEU A 1 159 ? 6.208 31.660 -24.596 1.00 55.47 159 LEU A N 1
ATOM 1269 C CA . LEU A 1 159 ? 5.089 30.911 -25.194 1.00 55.47 159 LEU A CA 1
ATOM 1270 C C . LEU A 1 159 ? 5.398 29.421 -25.437 1.00 55.47 159 LEU A C 1
ATOM 1272 O O . LEU A 1 159 ? 4.525 28.566 -25.284 1.00 55.47 159 LEU A O 1
ATOM 1276 N N . ARG A 1 160 ? 6.646 29.077 -25.793 1.00 54.97 160 ARG A N 1
ATOM 1277 C CA . ARG A 1 160 ? 7.062 27.669 -25.952 1.00 54.97 160 ARG A CA 1
ATOM 1278 C C . ARG A 1 160 ? 7.300 26.962 -24.612 1.00 54.97 160 ARG A C 1
ATOM 1280 O O . ARG A 1 160 ? 7.135 25.747 -24.544 1.00 54.97 160 ARG A O 1
ATOM 1287 N N . ALA A 1 161 ? 7.670 27.700 -23.565 1.00 55.59 161 ALA A N 1
ATOM 1288 C CA . ALA A 1 161 ? 7.812 27.168 -22.212 1.00 55.59 161 ALA A CA 1
ATOM 1289 C C . ALA A 1 161 ? 6.458 26.998 -21.496 1.00 55.59 161 ALA A C 1
ATOM 1291 O O . ALA A 1 161 ? 6.335 26.085 -20.684 1.00 55.59 161 ALA A O 1
ATOM 1292 N N . GLU A 1 162 ? 5.449 27.818 -21.812 1.00 54.06 162 GLU A N 1
ATOM 1293 C CA . GLU A 1 162 ? 4.079 27.671 -21.294 1.00 54.06 162 GLU A CA 1
ATOM 1294 C C . GLU A 1 162 ? 3.367 26.447 -21.868 1.00 54.06 162 GLU A C 1
ATOM 1296 O O . GLU A 1 162 ? 2.929 25.597 -21.096 1.00 54.06 162 GLU A O 1
ATOM 1301 N N . ARG A 1 163 ? 3.340 26.269 -23.198 1.00 56.38 163 ARG A N 1
ATOM 1302 C CA . ARG A 1 163 ? 2.692 25.091 -23.819 1.00 56.38 163 ARG A CA 1
ATOM 1303 C C . ARG A 1 163 ? 3.298 23.748 -23.392 1.00 56.38 163 ARG A C 1
ATOM 1305 O O . ARG A 1 163 ? 2.648 22.718 -23.504 1.00 56.38 163 ARG A O 1
ATOM 1312 N N . ALA A 1 164 ? 4.538 23.743 -22.898 1.00 57.22 164 ALA A N 1
ATOM 1313 C CA . ALA A 1 164 ? 5.179 22.557 -22.325 1.00 57.22 164 ALA A CA 1
ATOM 1314 C C . ALA A 1 164 ? 4.795 22.293 -20.850 1.00 57.22 164 ALA A C 1
ATOM 1316 O O . ALA A 1 164 ? 5.102 21.226 -20.325 1.00 57.22 164 ALA A O 1
ATOM 1317 N N . ARG A 1 165 ? 4.153 23.255 -20.174 1.00 57.53 165 ARG A N 1
ATOM 1318 C CA . ARG A 1 165 ? 3.709 23.189 -18.766 1.00 57.53 165 ARG A CA 1
ATOM 1319 C C . ARG A 1 165 ? 2.189 23.066 -18.614 1.00 57.53 165 ARG A C 1
ATOM 1321 O O . ARG A 1 165 ? 1.722 22.755 -17.528 1.00 57.53 165 ARG A O 1
ATOM 1328 N N . GLU A 1 166 ? 1.439 23.274 -19.692 1.00 57.28 166 GLU A N 1
ATOM 1329 C CA . GLU A 1 166 ? -0.031 23.220 -19.737 1.00 57.28 166 GLU A CA 1
ATOM 1330 C C . GLU A 1 166 ? -0.599 21.786 -19.615 1.00 57.28 166 GLU A C 1
ATOM 1332 O O . GLU A 1 166 ? -1.754 21.601 -19.251 1.00 57.28 166 GLU A O 1
ATOM 1337 N N . CYS A 1 167 ? 0.228 20.753 -19.833 1.00 58.19 167 CYS A N 1
ATOM 1338 C CA . CYS A 1 167 ? -0.153 19.340 -19.675 1.00 58.19 167 CYS A CA 1
ATOM 1339 C C . CYS A 1 167 ? -0.093 18.813 -18.226 1.00 58.19 167 CYS A C 1
ATOM 1341 O O . CYS A 1 167 ? -0.297 17.619 -18.005 1.00 58.19 167 CYS A O 1
ATOM 1343 N N . VAL A 1 168 ? 0.215 19.662 -17.242 1.00 57.25 168 VAL A N 1
ATOM 1344 C CA . VAL A 1 168 ? 0.166 19.316 -15.814 1.00 57.25 168 VAL A CA 1
ATOM 1345 C C . VAL A 1 168 ? -0.900 20.197 -15.166 1.00 57.25 168 VAL A C 1
ATOM 1347 O O . VAL A 1 168 ? -0.769 21.421 -15.247 1.00 57.25 168 VAL A O 1
ATOM 1350 N N . PRO A 1 169 ? -1.935 19.631 -14.515 1.00 57.41 169 PRO A N 1
ATOM 1351 C CA . PRO A 1 169 ? -2.892 20.424 -13.756 1.00 57.41 169 PRO A CA 1
ATOM 1352 C C . PRO A 1 169 ? -2.157 21.330 -12.765 1.00 57.41 169 PRO A C 1
ATOM 1354 O O . PRO A 1 169 ? -1.457 20.843 -11.879 1.00 57.41 169 PRO A O 1
ATOM 1357 N N . GLN A 1 170 ? -2.321 22.650 -12.900 1.00 60.84 170 GLN A N 1
ATOM 1358 C CA . GLN A 1 170 ? -1.798 23.630 -11.939 1.00 60.84 170 GLN A CA 1
ATOM 1359 C C . GLN A 1 170 ? -2.661 23.684 -10.671 1.00 60.84 170 GLN A C 1
ATOM 1361 O O . GLN A 1 170 ? -2.959 24.755 -10.137 1.00 60.84 170 GLN A O 1
ATOM 1366 N N . GLU A 1 171 ? -3.052 22.517 -10.163 1.00 69.31 171 GLU A N 1
ATOM 1367 C CA . GLU A 1 171 ? -3.446 22.418 -8.773 1.00 69.31 171 GLU A CA 1
ATOM 1368 C C . GLU A 1 171 ? -2.208 22.778 -7.952 1.00 69.31 171 GLU A C 1
ATOM 1370 O O . GLU A 1 171 ? -1.157 22.136 -8.049 1.00 69.31 171 GLU A O 1
ATOM 1375 N N . LYS A 1 172 ? -2.303 23.866 -7.185 1.00 66.62 172 LYS A N 1
ATOM 1376 C CA . LYS A 1 172 ? -1.273 24.220 -6.215 1.00 66.62 172 LYS A CA 1
ATOM 1377 C C . LYS A 1 172 ? -1.318 23.158 -5.130 1.00 66.62 172 LYS A C 1
ATOM 1379 O O . LYS A 1 172 ? -2.022 23.326 -4.138 1.00 66.62 172 LYS A O 1
ATOM 1384 N N . VAL A 1 173 ? -0.564 22.079 -5.333 1.00 58.66 173 VAL A N 1
ATOM 1385 C CA . VAL A 1 173 ? -0.238 21.119 -4.284 1.00 58.66 173 VAL A CA 1
ATOM 1386 C C . VAL A 1 173 ? 0.533 21.901 -3.231 1.00 58.66 173 VAL A C 1
ATOM 1388 O O . VAL A 1 173 ? 1.753 22.048 -3.300 1.00 58.66 173 VAL A O 1
ATOM 1391 N N . MET A 1 174 ? -0.211 22.451 -2.273 1.00 63.12 174 MET A N 1
ATOM 1392 C CA . MET A 1 174 ? 0.322 22.786 -0.969 1.00 63.12 174 MET A CA 1
ATOM 1393 C C . MET A 1 174 ? 0.973 21.499 -0.483 1.00 63.12 174 MET A C 1
ATOM 1395 O O . MET A 1 174 ? 0.285 20.504 -0.244 1.00 63.12 174 MET A O 1
ATOM 1399 N N . GLY A 1 175 ? 2.307 21.491 -0.436 1.00 71.56 175 GLY A N 1
ATOM 1400 C CA . GLY A 1 175 ? 3.031 20.382 0.166 1.00 71.56 175 GLY A CA 1
ATOM 1401 C C . GLY A 1 175 ? 2.522 20.159 1.594 1.00 71.56 175 GLY A C 1
ATOM 1402 O O . GLY A 1 175 ? 1.923 21.076 2.170 1.00 71.56 175 GLY A O 1
ATOM 1403 N N . PRO A 1 176 ? 2.747 18.968 2.178 1.00 69.12 176 PRO A N 1
ATOM 1404 C CA . PRO 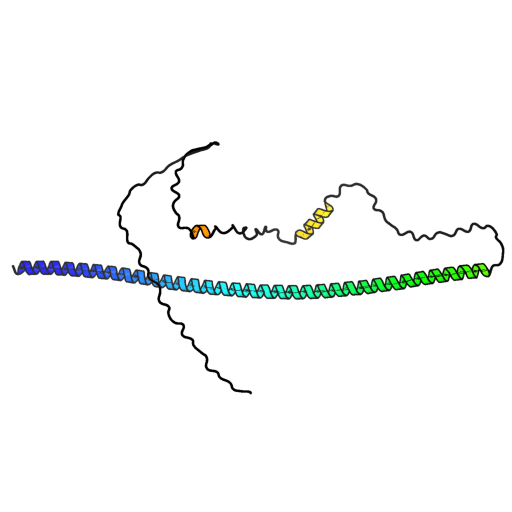A 1 176 ? 2.487 18.752 3.596 1.00 69.12 176 PRO A CA 1
ATOM 1405 C C . PRO A 1 176 ? 3.030 19.943 4.384 1.00 69.12 176 PRO A C 1
ATOM 1407 O O . PRO A 1 176 ? 4.168 20.350 4.138 1.00 69.12 176 PRO A O 1
ATOM 1410 N N . ALA A 1 177 ? 2.187 20.536 5.237 1.00 74.19 177 ALA A N 1
ATOM 1411 C CA . ALA A 1 177 ? 2.537 21.749 5.968 1.00 74.19 177 ALA A CA 1
ATOM 1412 C C . ALA A 1 177 ? 3.916 21.571 6.610 1.00 74.19 177 ALA A C 1
ATOM 1414 O O . ALA A 1 177 ? 4.183 20.507 7.176 1.00 74.19 177 ALA A O 1
ATOM 1415 N N . GLU A 1 178 ? 4.780 22.580 6.458 1.00 75.00 178 GLU A N 1
ATOM 1416 C CA . GLU A 1 178 ? 6.160 22.526 6.942 1.00 75.00 178 GLU A CA 1
ATOM 1417 C C . GLU A 1 178 ? 6.147 22.024 8.391 1.00 75.00 178 GLU A C 1
ATOM 1419 O O . GLU A 1 178 ? 5.426 22.605 9.208 1.00 75.00 178 GLU A O 1
ATOM 1424 N N . PRO A 1 179 ? 6.829 20.904 8.703 1.00 70.94 179 PRO A N 1
ATOM 1425 C CA . PRO A 1 179 ? 6.671 20.251 9.988 1.00 70.94 179 PRO A CA 1
ATOM 1426 C C . PRO A 1 179 ? 7.178 21.188 11.077 1.00 70.94 179 PRO A C 1
ATOM 1428 O O . PRO A 1 179 ? 8.386 21.337 11.268 1.00 70.94 179 PRO A O 1
ATOM 1431 N N . THR A 1 180 ? 6.238 21.826 11.778 1.00 77.50 180 THR A N 1
ATOM 1432 C CA . THR A 1 180 ? 6.524 22.693 12.916 1.00 77.50 180 THR A CA 1
ATOM 1433 C C . THR A 1 180 ? 7.434 21.930 13.862 1.00 77.50 180 THR A C 1
ATOM 1435 O O . THR A 1 180 ? 7.101 20.812 14.263 1.00 77.50 180 THR A O 1
ATOM 1438 N N . ALA A 1 181 ? 8.591 22.513 14.186 1.00 78.94 181 ALA A N 1
ATOM 1439 C CA . ALA A 1 181 ? 9.557 21.878 15.068 1.00 78.94 181 ALA A CA 1
ATOM 1440 C C . ALA A 1 181 ? 8.847 21.418 16.348 1.00 78.94 181 ALA A C 1
ATOM 1442 O O . ALA A 1 181 ? 8.154 22.210 16.994 1.00 78.94 181 ALA A O 1
ATOM 1443 N N . MET A 1 182 ? 8.984 20.130 16.675 1.00 85.44 182 MET A N 1
ATOM 1444 C CA . MET A 1 182 ? 8.360 19.565 17.868 1.00 85.44 182 MET A CA 1
ATOM 1445 C C . MET A 1 182 ? 8.784 20.384 19.096 1.00 85.44 182 MET A C 1
ATOM 1447 O O . MET A 1 182 ? 9.971 20.708 19.208 1.00 85.44 182 MET A O 1
ATOM 1451 N N . PRO A 1 183 ? 7.854 20.727 20.008 1.00 77.50 183 PRO A N 1
ATOM 1452 C CA . PRO A 1 183 ? 8.212 21.428 21.233 1.00 77.50 183 PRO A CA 1
ATOM 1453 C C . PRO A 1 183 ? 9.251 20.607 21.999 1.00 77.50 183 PRO A C 1
ATOM 1455 O O . PRO A 1 183 ? 9.134 19.383 22.078 1.00 77.50 183 PRO A O 1
ATOM 1458 N N . ASP A 1 184 ? 10.267 21.287 22.534 1.00 80.81 184 ASP A N 1
ATOM 1459 C CA . ASP A 1 184 ? 11.412 20.646 23.180 1.00 80.81 184 ASP A CA 1
ATOM 1460 C C . ASP A 1 184 ? 10.940 19.658 24.268 1.00 80.81 184 ASP A C 1
ATOM 1462 O O . ASP A 1 184 ? 10.295 20.083 25.237 1.00 80.81 184 ASP A O 1
ATOM 1466 N N . PRO A 1 185 ? 11.242 18.346 24.147 1.00 72.44 185 PRO A N 1
ATOM 1467 C CA . PRO A 1 185 ? 10.820 17.354 25.130 1.00 72.44 185 PRO A CA 1
ATOM 1468 C C . PRO A 1 185 ? 11.373 17.642 26.535 1.00 72.44 185 PRO A C 1
ATOM 1470 O O . PRO A 1 185 ? 10.772 17.211 27.521 1.00 72.44 185 PRO A O 1
ATOM 1473 N N . ALA A 1 186 ? 12.454 18.422 26.665 1.00 72.88 186 ALA A N 1
ATOM 1474 C CA . ALA A 1 186 ? 12.977 18.850 27.957 1.00 72.88 186 ALA A CA 1
ATOM 1475 C C . ALA A 1 186 ? 11.970 19.681 28.776 1.00 72.88 186 ALA A C 1
ATOM 1477 O O . ALA A 1 186 ? 12.047 19.665 30.006 1.00 72.88 186 ALA A O 1
ATOM 1478 N N . LEU A 1 187 ? 10.983 20.336 28.148 1.00 65.62 187 LEU A N 1
ATOM 1479 C CA . LEU A 1 187 ? 9.919 21.066 28.856 1.00 65.62 187 LEU A CA 1
ATOM 1480 C C . LEU A 1 187 ? 9.032 20.153 29.723 1.00 65.62 187 LEU A C 1
ATOM 1482 O O . LEU A 1 187 ? 8.457 20.623 30.703 1.00 65.62 187 LEU A O 1
ATOM 1486 N N . PHE A 1 188 ? 8.953 18.859 29.396 1.00 69.31 188 PHE A N 1
ATOM 1487 C CA . PHE A 1 188 ? 8.202 17.854 30.159 1.00 69.31 188 PHE A CA 1
ATOM 1488 C C . PHE A 1 188 ? 9.062 17.134 31.210 1.00 69.31 188 PHE A C 1
ATOM 1490 O O . PHE A 1 188 ? 8.526 16.573 32.162 1.00 69.31 188 PHE A O 1
ATOM 1497 N N . LEU A 1 189 ? 10.392 17.159 31.059 1.00 67.81 189 LEU A N 1
ATOM 1498 C CA . LEU A 1 189 ? 11.339 16.507 31.977 1.00 67.81 189 LEU A CA 1
ATOM 1499 C C . LEU A 1 189 ? 11.657 17.348 33.220 1.00 67.81 189 LEU A C 1
ATOM 1501 O O . LEU A 1 189 ? 12.196 16.829 34.195 1.00 67.81 189 LEU A O 1
ATOM 1505 N N . HIS A 1 190 ? 11.313 18.635 33.201 1.00 69.31 190 HIS A N 1
ATOM 1506 C CA . HIS A 1 190 ? 11.474 19.534 34.336 1.00 69.31 190 HIS A CA 1
ATOM 1507 C C . HIS A 1 190 ? 10.099 19.813 34.955 1.00 69.31 190 HIS A C 1
ATOM 1509 O O . HIS A 1 190 ? 9.309 20.558 34.360 1.00 69.31 190 HIS A O 1
ATOM 1515 N N . PRO A 1 191 ? 9.799 19.279 36.160 1.00 63.94 191 PRO A N 1
ATOM 1516 C CA . PRO A 1 191 ? 8.636 19.705 36.923 1.00 63.94 191 PRO A CA 1
ATOM 1517 C C . PRO A 1 191 ? 8.642 21.227 36.999 1.00 63.94 191 PRO A C 1
ATOM 1519 O O . PRO A 1 191 ? 9.655 21.817 37.385 1.00 63.94 191 PRO A O 1
ATOM 1522 N N . HIS A 1 192 ? 7.541 21.861 36.591 1.00 57.88 192 HIS A N 1
ATOM 1523 C CA . HIS A 1 192 ? 7.432 23.314 36.537 1.00 57.88 192 HIS A CA 1
ATOM 1524 C C . HIS A 1 192 ? 7.592 23.912 37.942 1.00 57.88 192 HIS A C 1
ATOM 1526 O O . HIS A 1 192 ? 6.616 24.162 38.653 1.00 57.88 192 HIS A O 1
ATOM 1532 N N . ARG A 1 193 ? 8.840 24.198 38.336 1.00 54.81 193 ARG A N 1
ATOM 1533 C CA . ARG A 1 193 ? 9.148 25.091 39.448 1.00 54.81 193 ARG A CA 1
ATOM 1534 C C . ARG A 1 193 ? 8.678 26.470 39.028 1.00 54.81 193 ARG A C 1
ATOM 1536 O O . ARG A 1 193 ? 9.416 27.211 38.383 1.00 54.81 193 ARG A O 1
ATOM 1543 N N . ARG A 1 194 ? 7.412 26.754 39.364 1.00 53.00 194 ARG A N 1
ATOM 1544 C CA . ARG A 1 194 ? 6.724 28.029 39.156 1.00 53.00 194 ARG A CA 1
ATOM 1545 C C . ARG A 1 194 ? 7.729 29.152 39.352 1.00 53.00 194 ARG A C 1
ATOM 1547 O O . ARG A 1 194 ? 8.259 29.315 40.452 1.00 53.00 194 ARG A O 1
ATOM 1554 N N . HIS A 1 195 ? 8.006 29.903 38.289 1.00 48.53 195 HIS A N 1
ATOM 1555 C CA . HIS A 1 195 ? 8.893 31.052 38.370 1.00 48.53 195 HIS A CA 1
ATOM 1556 C C . HIS A 1 195 ? 8.216 32.154 39.192 1.00 48.53 195 HIS A C 1
ATOM 1558 O O . HIS A 1 195 ? 7.678 33.121 38.656 1.00 48.53 195 HIS A O 1
ATOM 1564 N N . HIS A 1 196 ? 8.307 32.040 40.519 1.00 51.53 196 HIS A N 1
ATOM 1565 C CA . HIS A 1 196 ? 8.192 33.157 41.446 1.00 51.53 196 HIS A CA 1
ATOM 1566 C C . HIS A 1 196 ? 9.406 34.071 41.254 1.00 51.53 196 HIS A C 1
ATOM 1568 O O . HIS A 1 196 ? 10.295 34.166 42.096 1.00 51.53 196 HIS A O 1
ATOM 1574 N N . ARG A 1 197 ? 9.446 34.749 40.105 1.00 50.28 197 ARG A N 1
ATOM 1575 C CA . ARG A 1 197 ? 10.339 35.873 39.857 1.00 50.28 197 ARG A CA 1
ATOM 1576 C C . ARG A 1 197 ? 9.494 37.093 39.538 1.00 50.28 197 ARG A C 1
ATOM 1578 O O . ARG A 1 197 ? 9.255 37.436 38.386 1.00 50.28 197 ARG A O 1
ATOM 1585 N N . SER A 1 198 ? 8.988 37.670 40.627 1.00 42.81 198 SER A N 1
ATOM 1586 C CA . SER A 1 198 ? 8.822 39.112 40.827 1.00 42.81 198 SER A CA 1
ATOM 1587 C C . SER A 1 198 ? 8.926 39.955 39.550 1.00 42.81 198 SER A C 1
ATOM 1589 O O . SER A 1 198 ? 10.011 40.355 39.125 1.00 42.81 198 SER A O 1
ATOM 1591 N N . ARG A 1 199 ? 7.763 40.275 38.969 1.00 52.56 199 ARG A N 1
ATOM 1592 C CA . ARG A 1 199 ? 7.615 41.227 37.861 1.00 52.56 199 ARG A CA 1
ATOM 1593 C C . ARG A 1 199 ? 7.967 42.640 38.340 1.00 52.56 199 ARG A C 1
ATOM 1595 O O . ARG A 1 199 ? 7.091 43.427 38.684 1.00 52.56 199 ARG A O 1
ATOM 1602 N N . ALA A 1 200 ? 9.256 42.957 38.367 1.00 41.97 200 ALA A N 1
ATOM 1603 C CA . ALA A 1 200 ? 9.770 44.265 38.741 1.00 41.97 200 ALA A CA 1
ATOM 1604 C C . ALA A 1 200 ? 10.219 45.052 37.499 1.00 41.97 200 ALA A C 1
ATOM 1606 O O . ALA A 1 200 ? 11.278 44.773 36.954 1.00 41.97 200 ALA A O 1
ATOM 1607 N N . ARG A 1 201 ? 9.433 46.085 37.151 1.00 43.66 201 ARG A N 1
ATOM 1608 C CA . ARG A 1 201 ? 9.796 47.267 36.331 1.00 43.66 201 ARG A CA 1
ATOM 1609 C C . ARG A 1 201 ? 10.179 46.970 34.862 1.00 43.66 201 ARG A C 1
ATOM 1611 O O . ARG A 1 201 ? 11.207 46.392 34.563 1.00 43.66 201 ARG A O 1
ATOM 1618 N N . HIS A 1 202 ? 9.288 47.237 33.908 1.00 41.31 202 HIS A N 1
ATOM 1619 C CA . HIS A 1 202 ? 9.103 48.541 33.239 1.00 41.31 202 HIS A CA 1
ATOM 1620 C C . HIS A 1 202 ? 10.247 48.952 32.296 1.00 41.31 202 HIS A C 1
ATOM 1622 O O . HIS A 1 202 ? 11.234 49.525 32.744 1.00 41.31 202 HIS A O 1
ATOM 1628 N N . SER A 1 203 ? 9.988 48.846 30.988 1.00 33.81 203 SER A N 1
ATOM 1629 C CA . SER A 1 203 ? 10.379 49.869 30.005 1.00 33.81 203 SER A CA 1
ATOM 1630 C C . SER A 1 203 ? 9.522 49.801 28.719 1.00 33.81 203 SER A C 1
ATOM 1632 O O . SER A 1 203 ? 9.656 48.907 27.897 1.00 33.81 203 SER A O 1
ATOM 1634 N N . HIS A 1 204 ? 8.648 50.805 28.582 1.00 35.28 204 HIS A N 1
ATOM 1635 C CA . HIS A 1 204 ? 8.180 51.457 27.339 1.00 35.28 204 HIS A CA 1
ATOM 1636 C C . HIS A 1 204 ? 7.261 50.727 26.317 1.00 35.28 204 HIS A C 1
ATOM 1638 O O . HIS A 1 204 ? 7.679 49.983 25.438 1.00 35.28 204 HIS A O 1
ATOM 1644 N N . SER A 1 205 ? 5.979 51.117 26.396 1.00 33.53 205 SER A N 1
ATOM 1645 C CA . SER A 1 205 ? 4.988 51.303 25.301 1.00 33.53 205 SER A CA 1
ATOM 1646 C C . SER A 1 205 ? 5.442 52.452 24.339 1.00 33.53 205 SER A C 1
ATOM 1648 O O . SER A 1 205 ? 6.448 53.075 24.696 1.00 33.53 205 SER A O 1
ATOM 1650 N N . PRO A 1 206 ? 4.749 52.865 23.232 1.00 52.34 206 PRO A N 1
ATOM 1651 C CA . PRO A 1 206 ? 3.367 52.530 22.822 1.00 52.34 206 PRO A CA 1
ATOM 1652 C C . PRO A 1 206 ? 3.018 52.417 21.306 1.00 52.34 206 PRO A C 1
ATOM 1654 O O . PRO A 1 206 ? 3.679 52.990 20.449 1.00 52.34 206 PRO A O 1
ATOM 1657 N N . ALA A 1 207 ? 1.856 51.803 21.012 1.00 35.09 207 ALA A N 1
ATOM 1658 C CA . ALA A 1 207 ? 0.889 52.193 19.955 1.00 35.09 207 ALA A CA 1
ATOM 1659 C C . ALA A 1 207 ? -0.403 51.340 20.097 1.00 35.09 207 ALA A C 1
ATOM 1661 O O . ALA A 1 207 ? -0.483 50.218 19.619 1.00 35.09 207 ALA A O 1
ATOM 1662 N N . HIS A 1 208 ? -1.355 51.713 20.954 1.00 35.75 208 HIS A N 1
ATOM 1663 C CA . HIS A 1 208 ? -2.525 52.538 20.606 1.00 35.75 208 HIS A CA 1
ATOM 1664 C C . HIS A 1 208 ? -3.555 51.910 19.628 1.00 35.75 208 HIS A C 1
ATOM 1666 O O . HIS A 1 208 ? -3.736 52.395 18.514 1.00 35.75 208 HIS A O 1
ATOM 1672 N N . ARG A 1 209 ? -4.337 50.923 20.103 1.00 34.91 209 ARG A N 1
ATOM 1673 C CA . ARG A 1 209 ? -5.811 51.056 20.232 1.00 34.91 209 ARG A CA 1
ATOM 1674 C C . ARG A 1 209 ? -6.442 49.926 21.070 1.00 34.91 209 ARG A C 1
ATOM 1676 O O . ARG A 1 209 ? -6.028 48.778 21.001 1.00 34.91 209 ARG A O 1
ATOM 1683 N N . GLN A 1 210 ? -7.445 50.297 21.859 1.00 34.84 210 GLN A N 1
ATOM 1684 C CA . GLN A 1 210 ? -8.303 49.497 22.752 1.00 34.84 210 GLN A CA 1
ATOM 1685 C C . GLN A 1 210 ? -9.591 50.332 22.981 1.00 34.84 210 GLN A C 1
ATOM 1687 O O . GLN A 1 210 ? -9.556 51.523 22.651 1.00 34.84 210 GLN A O 1
ATOM 1692 N N . PRO A 1 211 ? -10.639 49.855 23.688 1.00 58.91 211 PRO A N 1
ATOM 1693 C CA . PRO A 1 211 ? -11.296 48.532 23.774 1.00 58.91 211 PRO A CA 1
ATOM 1694 C C . PRO A 1 211 ? -12.834 48.781 23.556 1.00 58.91 211 PRO A C 1
ATOM 1696 O O . PRO A 1 211 ? -13.108 49.593 22.669 1.00 58.91 211 PRO A O 1
ATOM 1699 N N . PRO A 1 212 ? -13.856 48.279 24.313 1.00 54.31 212 PRO A N 1
ATOM 1700 C CA . PRO A 1 212 ? -14.052 47.120 25.225 1.00 54.31 212 PRO A CA 1
ATOM 1701 C C . PRO A 1 212 ? -15.278 46.230 24.820 1.00 54.31 212 PRO A C 1
ATOM 1703 O O . PRO A 1 212 ? -15.814 46.417 23.735 1.00 54.31 212 PRO A O 1
ATOM 1706 N N . LEU A 1 213 ? -15.711 45.168 25.530 1.00 35.47 213 LEU A N 1
ATOM 1707 C CA . LEU A 1 213 ? -16.460 45.082 26.819 1.00 35.47 213 LEU A CA 1
ATOM 1708 C C . LEU A 1 213 ? -16.520 43.583 27.259 1.00 35.47 213 LEU A C 1
ATOM 1710 O O . LEU A 1 213 ? -16.735 42.750 26.387 1.00 35.47 213 LEU A O 1
ATOM 1714 N N . VAL A 1 214 ? -16.127 43.141 28.472 1.00 32.94 214 VAL A N 1
ATOM 1715 C CA . VAL A 1 214 ? -16.749 43.171 29.840 1.00 32.94 214 VAL A CA 1
ATOM 1716 C C . VAL A 1 214 ? -17.320 41.795 30.271 1.00 32.94 214 VAL A C 1
ATOM 1718 O O . VAL A 1 214 ? -17.906 41.096 29.454 1.00 32.94 214 VAL A O 1
ATOM 1721 N N . GLY A 1 215 ? -17.141 41.441 31.559 1.00 36.47 215 GLY A N 1
ATOM 1722 C CA . GLY A 1 215 ? -17.577 40.201 32.240 1.00 36.47 215 GLY A CA 1
ATOM 1723 C C . GLY A 1 215 ? -16.391 39.514 32.946 1.00 36.47 215 GLY A C 1
ATOM 1724 O O . GLY A 1 215 ? -15.630 38.818 32.287 1.00 36.47 215 GLY A O 1
ATOM 1725 N N . GLU A 1 216 ? -15.990 39.880 34.174 1.00 35.06 216 GLU A N 1
ATOM 1726 C CA . GLU A 1 216 ? -16.598 39.529 35.487 1.00 35.06 216 GLU A CA 1
ATOM 1727 C C . GLU A 1 216 ? -16.759 38.012 35.694 1.00 35.06 216 GLU A C 1
ATOM 1729 O O . GLU A 1 216 ? -17.236 37.337 34.791 1.00 35.06 216 GLU A O 1
ATOM 1734 N N . ARG A 1 217 ? -16.522 37.379 36.848 1.00 37.31 217 ARG A N 1
ATOM 1735 C CA . ARG A 1 217 ? -15.847 37.588 38.158 1.00 37.31 217 ARG A CA 1
ATOM 1736 C C . ARG A 1 217 ? -16.238 36.314 38.951 1.00 37.31 217 ARG A C 1
ATOM 1738 O O . ARG A 1 217 ? -17.323 35.793 38.694 1.00 37.31 217 ARG A O 1
ATOM 1745 N N . GLY A 1 218 ? -15.424 35.780 39.864 1.00 34.38 218 GLY A N 1
ATOM 1746 C CA . GLY A 1 218 ? -15.768 34.517 40.531 1.00 34.38 218 GLY A CA 1
ATOM 1747 C C . GLY A 1 218 ? -14.687 33.997 41.474 1.00 34.38 218 GLY A C 1
ATOM 1748 O O . GLY A 1 218 ? -13.804 33.248 41.061 1.00 34.38 218 GLY A O 1
ATOM 1749 N N . GLU A 1 219 ? -14.813 34.381 42.737 1.00 39.06 219 GLU A N 1
ATOM 1750 C CA . GLU A 1 219 ? -14.102 33.870 43.914 1.00 39.06 219 GLU A CA 1
ATOM 1751 C C . GLU A 1 219 ? -14.991 32.752 44.559 1.00 39.06 219 GLU A C 1
ATOM 1753 O O . GLU A 1 219 ? -16.140 32.612 44.140 1.00 39.06 219 GLU A O 1
ATOM 1758 N N . GLU A 1 220 ? -14.616 31.832 45.464 1.00 40.91 220 GLU A N 1
ATOM 1759 C CA . GLU A 1 220 ? -13.622 31.692 46.563 1.00 40.91 220 GLU A CA 1
ATOM 1760 C C . GLU A 1 220 ? -13.055 30.224 46.555 1.00 40.91 220 GLU A C 1
ATOM 1762 O O . GLU A 1 220 ? -13.613 29.370 45.870 1.00 40.91 220 GLU A O 1
ATOM 1767 N N . GLU A 1 221 ? -11.845 29.852 47.012 1.00 40.59 221 GLU A N 1
ATOM 1768 C CA . GLU A 1 221 ? -11.239 29.677 48.366 1.00 40.59 221 GLU A CA 1
ATOM 1769 C C . GLU A 1 221 ? -11.558 28.353 49.131 1.00 40.59 221 GLU A C 1
ATOM 1771 O O . GLU A 1 221 ? -12.674 27.846 49.113 1.00 40.59 221 GLU A O 1
ATOM 1776 N N . GLY A 1 222 ? -10.533 27.792 49.806 1.00 36.38 222 GLY A N 1
ATOM 1777 C CA . GLY A 1 222 ? -10.564 26.591 50.668 1.00 36.38 222 GLY A CA 1
ATOM 1778 C C . GLY A 1 222 ? -9.645 25.450 50.173 1.00 36.38 222 GLY A C 1
ATOM 1779 O O . GLY A 1 222 ? -9.739 25.043 49.022 1.00 36.38 222 GLY A O 1
ATOM 1780 N N . GLY A 1 223 ? -8.718 24.857 50.940 1.00 36.41 223 GLY A N 1
ATOM 1781 C CA . GLY A 1 223 ? -8.294 25.082 52.330 1.00 36.41 223 GLY A CA 1
ATOM 1782 C C . GLY A 1 223 ? -8.058 23.747 53.062 1.00 36.41 223 GLY A C 1
ATOM 1783 O O . GLY A 1 223 ? -9.026 23.061 53.370 1.00 36.41 223 GLY A O 1
ATOM 1784 N N . GLY A 1 224 ? -6.804 23.363 53.348 1.00 38.41 224 GLY A N 1
ATOM 1785 C CA . GLY A 1 224 ? -6.487 22.146 54.123 1.00 38.41 224 GLY A CA 1
ATOM 1786 C C . GLY A 1 224 ? -5.080 21.578 53.879 1.00 38.41 224 GLY A C 1
ATOM 1787 O O . GLY A 1 224 ? -4.704 21.320 52.738 1.00 38.41 224 GLY A O 1
ATOM 1788 N N . GLU A 1 225 ? -4.301 21.391 54.948 1.00 38.78 225 GLU A N 1
ATOM 1789 C CA . GLU A 1 225 ? -2.895 20.948 54.921 1.00 38.78 225 GLU A CA 1
ATOM 1790 C C . GLU A 1 225 ? -2.725 19.452 55.260 1.00 38.78 225 GLU A C 1
ATOM 1792 O O . GLU A 1 225 ? -3.593 18.846 55.885 1.00 38.78 225 GLU A O 1
ATOM 1797 N N . GLY A 1 226 ? -1.565 18.868 54.923 1.00 36.75 226 GLY A N 1
ATOM 1798 C CA . GLY A 1 226 ? -1.152 17.549 55.428 1.00 36.75 226 GLY A CA 1
ATOM 1799 C C . GLY A 1 226 ? -0.040 16.875 54.605 1.00 36.75 226 GLY A C 1
ATOM 1800 O O . GLY A 1 226 ? -0.323 16.391 53.511 1.00 36.75 226 GLY A O 1
ATOM 1801 N N . PRO A 1 227 ? 1.219 16.818 55.087 1.00 44.44 227 PRO A N 1
ATOM 1802 C CA . PRO A 1 227 ? 2.317 16.147 54.389 1.00 44.44 227 PRO A CA 1
ATOM 1803 C C . PRO A 1 227 ? 2.474 14.677 54.814 1.00 44.44 227 PRO A C 1
ATOM 1805 O O . PRO A 1 227 ? 2.313 14.343 55.987 1.00 44.44 227 PRO A O 1
ATOM 1808 N N . MET A 1 228 ? 2.889 13.809 53.886 1.00 40.72 228 MET A N 1
ATOM 1809 C CA . MET A 1 228 ? 3.383 12.465 54.208 1.00 40.72 228 MET A CA 1
ATOM 1810 C C . MET A 1 228 ? 4.655 12.162 53.403 1.00 40.72 228 MET A C 1
ATOM 1812 O O . MET A 1 228 ? 4.689 12.348 52.188 1.00 40.72 228 MET A O 1
ATOM 1816 N N . GLU A 1 229 ? 5.705 11.754 54.117 1.00 54.41 229 GLU A N 1
ATOM 1817 C CA . GLU A 1 229 ? 7.052 11.446 53.608 1.00 54.41 229 GLU A CA 1
ATOM 1818 C C . GLU A 1 229 ? 7.097 10.147 52.766 1.00 54.41 229 GLU A C 1
ATOM 1820 O O . GLU A 1 229 ? 6.166 9.336 52.825 1.00 54.41 229 GLU A O 1
ATOM 1825 N N . PRO A 1 230 ? 8.156 9.931 51.958 1.00 47.34 230 PRO A N 1
ATOM 1826 C CA . PRO A 1 230 ? 8.202 8.866 50.963 1.00 47.34 230 PRO A CA 1
ATOM 1827 C C . PRO A 1 230 ? 8.594 7.507 51.559 1.00 47.34 230 PRO A C 1
ATOM 1829 O O . PRO A 1 230 ? 9.386 7.424 52.496 1.00 47.34 230 PRO A O 1
ATOM 1832 N N . GLN A 1 231 ? 8.117 6.421 50.943 1.00 41.81 231 GLN A N 1
ATOM 1833 C CA . GLN A 1 231 ? 8.685 5.086 51.145 1.00 41.81 231 GLN A CA 1
ATOM 1834 C C . GLN A 1 231 ? 9.416 4.610 49.889 1.00 41.81 231 GLN A C 1
ATOM 1836 O O . GLN A 1 231 ? 8.823 4.474 48.818 1.00 41.81 231 GLN A O 1
ATOM 1841 N N . ASP A 1 232 ? 10.705 4.322 50.066 1.00 45.69 232 ASP A N 1
ATOM 1842 C CA . ASP A 1 232 ? 11.493 3.499 49.154 1.00 45.69 232 ASP A CA 1
ATOM 1843 C C . ASP A 1 232 ? 10.865 2.105 49.019 1.00 45.69 232 ASP A C 1
ATOM 1845 O O . ASP A 1 232 ? 10.539 1.447 50.008 1.00 45.69 232 ASP A O 1
ATOM 1849 N N . GLY A 1 233 ? 10.736 1.630 47.781 1.00 40.03 233 GLY A N 1
ATOM 1850 C CA . GLY A 1 233 ? 10.121 0.342 47.467 1.00 40.03 233 GLY A CA 1
ATOM 1851 C C . GLY A 1 233 ? 10.635 -0.208 46.144 1.00 40.03 233 GLY A C 1
ATOM 1852 O O . GLY A 1 233 ? 9.985 -0.074 45.109 1.00 40.03 233 GLY A O 1
ATOM 1853 N N . ALA A 1 234 ? 11.824 -0.814 46.163 1.00 48.97 234 ALA A N 1
ATOM 1854 C CA . ALA A 1 234 ? 12.408 -1.432 44.976 1.00 48.97 234 ALA A CA 1
ATOM 1855 C C . ALA A 1 234 ? 11.533 -2.600 44.461 1.00 48.97 234 ALA A C 1
ATOM 1857 O O . ALA A 1 234 ? 11.118 -3.446 45.259 1.00 48.97 234 ALA A O 1
ATOM 1858 N N . PRO A 1 235 ? 11.277 -2.711 43.143 1.00 59.31 235 PRO A N 1
ATOM 1859 C CA . PRO A 1 235 ? 10.505 -3.821 42.597 1.00 59.31 235 PRO A CA 1
ATOM 1860 C C . PRO A 1 235 ? 11.320 -5.129 42.625 1.00 59.31 235 PRO A C 1
ATOM 1862 O O . PRO A 1 235 ? 12.510 -5.122 42.286 1.00 59.31 235 PRO A O 1
ATOM 1865 N N . PRO A 1 236 ? 10.711 -6.278 42.970 1.00 49.88 236 PRO A N 1
ATOM 1866 C CA . PRO A 1 236 ? 11.406 -7.558 42.955 1.00 49.88 236 PRO A CA 1
ATOM 1867 C C . PRO A 1 236 ? 11.747 -7.985 41.520 1.00 49.88 236 PRO A C 1
ATOM 1869 O O . PRO A 1 236 ? 10.896 -7.999 40.629 1.00 49.88 236 PRO A O 1
ATOM 1872 N N . ARG A 1 237 ? 13.004 -8.392 41.302 1.00 51.66 237 ARG A N 1
ATOM 1873 C CA . ARG A 1 237 ? 13.445 -9.055 40.064 1.00 51.66 237 ARG A CA 1
ATOM 1874 C C . ARG A 1 237 ? 12.692 -10.378 39.899 1.00 51.66 237 ARG A C 1
ATOM 1876 O O . ARG A 1 237 ? 13.045 -11.362 40.545 1.00 51.66 237 ARG A O 1
ATOM 1883 N N . MET A 1 238 ? 11.721 -10.429 38.993 1.00 47.94 238 MET A N 1
ATOM 1884 C CA . MET A 1 238 ? 11.164 -11.706 38.543 1.00 47.94 238 MET A CA 1
ATOM 1885 C C . MET A 1 238 ? 12.170 -12.395 37.616 1.00 47.94 238 MET A C 1
ATOM 1887 O O . MET A 1 238 ? 12.705 -11.784 36.689 1.00 47.94 238 MET A O 1
ATOM 1891 N N . ALA A 1 239 ? 12.485 -13.652 37.927 1.00 45.44 239 ALA A N 1
ATOM 1892 C CA . ALA A 1 239 ? 13.553 -14.398 37.277 1.00 45.44 239 ALA A CA 1
ATOM 1893 C C . ALA A 1 239 ? 13.224 -14.733 35.814 1.00 45.44 239 ALA A C 1
ATOM 1895 O O . ALA A 1 239 ? 12.099 -15.104 35.482 1.00 45.44 239 ALA A O 1
ATOM 1896 N N . ALA A 1 240 ? 14.238 -14.667 34.951 1.00 43.84 240 ALA A N 1
ATOM 1897 C CA . ALA A 1 240 ? 14.146 -15.180 33.594 1.00 43.84 240 ALA A CA 1
ATOM 1898 C C . ALA A 1 240 ? 14.149 -16.717 33.616 1.00 43.84 240 ALA A C 1
ATOM 1900 O O . ALA A 1 240 ? 15.171 -17.333 33.922 1.00 43.84 240 ALA A O 1
ATOM 1901 N N . THR A 1 241 ? 13.029 -17.344 33.259 1.00 43.56 241 THR A N 1
ATOM 1902 C CA . THR A 1 241 ? 12.982 -18.779 32.957 1.00 43.56 241 THR A CA 1
ATOM 1903 C C . THR A 1 241 ? 13.447 -19.003 31.522 1.00 43.56 241 THR A C 1
ATOM 1905 O O . THR A 1 241 ? 12.744 -18.690 30.563 1.00 43.56 241 THR A O 1
ATOM 1908 N N . ALA A 1 242 ? 14.657 -19.537 31.368 1.00 43.69 242 ALA A N 1
ATOM 1909 C CA . ALA A 1 242 ? 15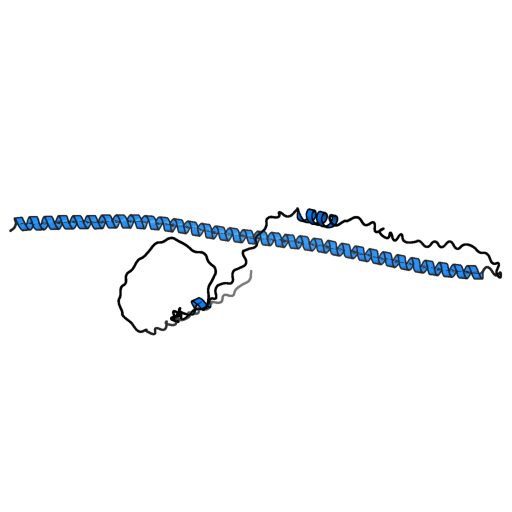.178 -19.937 30.070 1.00 43.69 242 ALA A CA 1
ATOM 1910 C C . ALA A 1 242 ? 14.498 -21.233 29.598 1.00 43.69 242 ALA A C 1
ATOM 1912 O O . ALA A 1 242 ? 14.720 -22.298 30.172 1.00 43.69 242 ALA A O 1
ATOM 1913 N N . THR A 1 243 ? 13.716 -21.158 28.521 1.00 45.16 243 THR A N 1
ATOM 1914 C CA . THR A 1 243 ? 13.266 -22.348 27.786 1.00 45.16 243 THR A CA 1
ATOM 1915 C C . THR A 1 243 ? 14.334 -22.721 26.762 1.00 45.16 243 THR A C 1
ATOM 1917 O O . THR A 1 243 ? 14.439 -22.092 25.709 1.00 45.16 243 THR A O 1
ATOM 1920 N N . ALA A 1 244 ? 15.144 -23.732 27.075 1.00 54.72 244 ALA A N 1
ATOM 1921 C CA . ALA A 1 244 ? 16.056 -24.343 26.111 1.00 54.72 244 ALA A CA 1
ATOM 1922 C C . ALA A 1 244 ? 15.285 -25.266 25.137 1.00 54.72 244 ALA A C 1
ATOM 1924 O O . ALA A 1 244 ? 14.292 -25.876 25.544 1.00 54.72 244 ALA A O 1
ATOM 1925 N N . PRO A 1 245 ? 15.711 -25.391 23.867 1.00 57.00 245 PRO A N 1
ATOM 1926 C CA . PRO A 1 245 ? 15.027 -26.224 22.882 1.00 57.00 245 PRO A CA 1
ATOM 1927 C C . PRO A 1 245 ? 15.480 -27.695 22.959 1.00 57.00 245 PRO A C 1
ATOM 1929 O O . PRO A 1 245 ? 16.669 -27.953 23.162 1.00 57.00 245 PRO A O 1
ATOM 1932 N N . PRO A 1 246 ? 14.594 -28.676 22.710 1.00 62.34 246 PRO A N 1
ATOM 1933 C CA . PRO A 1 246 ? 15.020 -30.020 22.349 1.00 62.34 246 PRO A CA 1
ATOM 1934 C C . PRO A 1 246 ? 15.469 -30.049 20.880 1.00 62.34 246 PRO A C 1
ATOM 1936 O O . PRO A 1 246 ? 14.768 -29.572 19.986 1.00 62.34 246 PRO A O 1
ATOM 1939 N N . ALA A 1 247 ? 16.643 -30.626 20.629 1.00 51.88 247 ALA A N 1
ATOM 1940 C CA . ALA A 1 247 ? 17.112 -30.919 19.281 1.00 51.88 247 ALA A CA 1
ATOM 1941 C C . ALA A 1 247 ? 16.314 -32.081 18.660 1.00 51.88 247 ALA A C 1
ATOM 1943 O O . ALA A 1 247 ? 15.940 -33.026 19.353 1.00 51.88 247 ALA A O 1
ATOM 1944 N N . GLY A 1 248 ? 16.120 -32.031 17.342 1.00 49.31 248 GLY A N 1
ATOM 1945 C CA . GLY A 1 248 ? 15.545 -33.113 16.547 1.00 49.31 248 GLY A CA 1
ATOM 1946 C C . GLY A 1 248 ? 16.184 -33.136 15.163 1.00 49.31 248 GLY A C 1
ATOM 1947 O O . GLY A 1 248 ? 15.804 -32.358 14.293 1.00 49.31 248 GLY A O 1
ATOM 1948 N N . TRP A 1 249 ? 17.188 -33.994 14.986 1.00 50.25 249 TRP A N 1
ATOM 1949 C CA . TRP A 1 249 ? 17.679 -34.400 13.665 1.00 50.25 249 TRP A CA 1
ATOM 1950 C C . TRP A 1 249 ? 16.805 -35.531 13.092 1.00 50.25 249 TRP A C 1
ATOM 1952 O O . TRP A 1 249 ? 15.991 -36.094 13.825 1.00 50.25 249 TRP A O 1
ATOM 1962 N N . SER A 1 250 ? 17.063 -35.870 11.819 1.00 51.88 250 SER A N 1
ATOM 1963 C CA . SER A 1 250 ? 16.437 -36.905 10.963 1.00 51.88 250 SER A CA 1
ATOM 1964 C C . SER A 1 250 ? 15.326 -36.390 10.038 1.00 51.88 250 SER A C 1
ATOM 1966 O O . SER A 1 250 ? 14.492 -35.597 10.460 1.00 51.88 250 SER A O 1
ATOM 1968 N N . ASP A 1 251 ? 15.212 -36.840 8.785 1.00 55.62 251 ASP A N 1
ATOM 1969 C CA . ASP A 1 251 ? 16.189 -37.449 7.852 1.00 55.62 251 ASP A CA 1
ATOM 1970 C C . ASP A 1 251 ? 15.630 -37.263 6.415 1.00 55.62 251 ASP A C 1
ATOM 1972 O O . ASP A 1 251 ? 14.557 -36.685 6.231 1.00 55.62 251 ASP A O 1
ATOM 1976 N N . GLN A 1 252 ? 16.371 -37.700 5.403 1.00 56.31 252 GLN A N 1
ATOM 1977 C CA . GLN A 1 252 ? 16.121 -37.514 3.974 1.00 56.31 252 GLN A CA 1
ATOM 1978 C C . GLN A 1 252 ? 14.864 -38.220 3.434 1.00 56.31 252 GLN A C 1
ATOM 1980 O O . GLN A 1 252 ? 14.469 -39.290 3.899 1.00 56.31 252 GLN A O 1
ATOM 1985 N N . GLY A 1 253 ? 14.332 -37.641 2.353 1.00 56.84 253 GLY A N 1
ATOM 1986 C CA . GLY A 1 253 ? 13.372 -38.226 1.413 1.00 56.84 253 GLY A CA 1
ATOM 1987 C C . GLY A 1 253 ? 13.405 -37.457 0.099 1.00 56.84 253 GLY A C 1
ATOM 1988 O O . GLY A 1 253 ? 13.025 -36.267 0.139 1.00 56.84 253 GLY A O 1
#

Sequence (253 aa):
MFVCLSSDLAE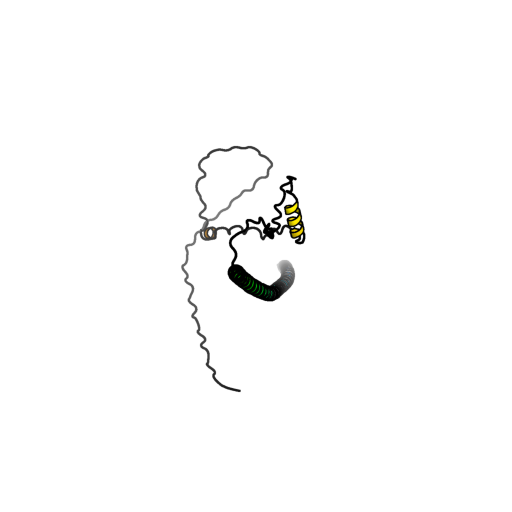EEEQLEARCLEVEDRLAEQQCTLGELRKELIHKGALVGALRANLKDKERRFLDELKSRSHRSTVLNTELQKQTEAAAYLSFQLHAARQKLHHQRLQQRQQALRENRENRDHHGKPPGLQYSQAANSAIASPVVKPKRRGSRATSGHQLRAERARECVPQEKVMGPAEPTAMPDPALFLHPHRRHHRSRARHSHSPAHRQPPLVGERGEEEGGGEGPMEPQDGAPPRMAATATAPPAGWSDQG

Foldseek 3Di:
DVVVVVVVVVVVVVVVVVVVVVVVVVVVVVVVVVVVVVVVVVVVVVVVVVVVVVVVVVVVVVVVVVVVVVVVVVVVVVVVVVVVVVVVVVVVVVVVVVVVVVVVVVVVVVVVVVVVVVVVVVDPDDDDDDPDDPPPPPVPDPPPDPDPDDDDPPCPVVVVVVVVVVPDPPPPPPDDPDPDPDPDCVVVVDDPPPPPDDPDDDDDDDDDDDDDDDDDDDDDDDDDDDDDDDDDDDDDDDDDDDDDDDDDDDDDD

Radius of gyration: 51.28 Å; chains: 1; bounding box: 114×91×146 Å

Secondary structure (DSSP, 8-state):
-HHHHHHHHHHHHHHHHHHHHHHHHHHHHHHHHHHHHHHHHHHHHHHHHHHHHHHHHHHHHHHHHHHHHHHHHHHHHHHHHHHHHHHHHHHHHHHHHHHHHHHHHHHHHHHHHHHHHHHHHS---PPP--------------------------SHHHHHHHHTTTTS-------S---PPPPPTHHHHS-------------------------------------------PPP-------PPPP------